Protein AF-A0A3B4AIU4-F1 (afdb_monomer)

Foldseek 3Di:
DCVVLVVLQVLLVVLFVVQKCVVVLLLCCLPPPLLVVLLQFPPPALEAEEEEECCPVVPSVVSNVVSNCVSVPNRHYHYDYHYQPDPVLVVVVVVLPQQHREYEYAAHLFQHPCSLVVVVSNVSSHDPRGKYKYQFFPLDPVVVCVVPVVPQDPVVGTDNDDVVNVVVSCVVVVFDKDKDWTFMAGDLVQLQDPPRPSNQSNVCNSRVHHSCVPPPDPVPGADHDDPVCVVVNCVVRVSRSRRTIMMMTHDDDPDD

Nearest PDB structures (foldseek):
  2aot-assembly2_B  TM=8.369E-01  e=1.665E-22  Homo sapiens
  1jqe-assembly1_A  TM=8.331E-01  e=3.300E-22  Homo sapiens
  3l8d-assembly1_A-2  TM=5.064E-01  e=2.865E-05  Bacillus thuringiensis str. Al Hakam
  3jy6-assembly2_C  TM=4.857E-01  e=2.368E-01  Levilactobacillus brevis ATCC 367
  2g4r-assembly1_C  TM=5.174E-01  e=4.145E-01  Mycobacterium tuberculosis

Organism: NCBI:txid409849

Sequence (256 aa):
KAYPFLFFYFTGLKLFLDSSTEHQSMRDFIHNALPDILASVGNGKSQLNVIRVGSGAGEIDLEMISQLCLKHLGVLVDNEVVEPNSEQFHNYTDKSQCVADFIHMVQVLYYVQNPGATISFFQSLFNKNRKLMILLAAFGWVNLGKTFRSQLCNTEISQCLTTADIKSLLDMRRVPYKSYELQSHMDITECFTEGDETGGLMLDFLTEVLDFSKTASPELLPPRPGPDKRKKMDEWMEIHIALKTLVVIRQICQSN

Mean predicted aligned error: 9.74 Å

Radius of gyration: 20.15 Å; Cα contacts (8 Å, |Δi|>4): 375; chains: 1; bounding box: 51×33×60 Å

InterPro domains:
  IPR029063 S-adenosyl-L-methionine-dependent methyltransferase superfamily [G3DSA:3.40.50.150] (8-222)
  IPR029063 S-adenosyl-L-methionine-dependent methyltransferase superfamily [SSF53335] (13-221)

Solvent-accessible surface area (backbone atoms only — not comparable to full-atom values): 14546 Å² total; per-residue (Å²): 132,62,64,66,58,54,55,49,49,55,52,21,52,49,52,50,57,76,39,29,35,57,66,57,37,48,49,53,41,46,72,74,52,41,48,71,65,47,59,58,44,46,74,94,50,69,59,40,34,33,39,34,33,40,56,83,92,34,66,70,58,52,54,50,49,49,41,44,47,69,66,39,72,93,40,45,76,48,76,46,82,42,52,88,92,42,78,63,55,62,56,51,71,72,44,82,74,68,64,39,29,35,36,40,34,47,73,36,58,44,69,44,97,49,48,72,59,50,54,51,52,64,56,67,38,46,64,89,51,25,40,42,37,36,40,42,67,33,83,55,55,69,69,54,50,71,77,42,43,90,80,45,65,54,78,90,70,44,55,95,67,43,66,65,56,53,48,51,54,30,58,78,68,69,51,54,67,49,77,44,76,37,72,27,46,54,70,58,71,48,50,45,42,89,87,35,67,67,16,41,44,44,47,15,50,78,40,71,32,84,61,32,85,78,69,54,58,82,88,76,48,67,53,53,91,49,94,91,32,50,68,58,34,45,63,60,64,64,54,59,46,37,34,43,28,37,41,38,36,44,65,72,76,81,76,130

Secondary structure (DSSP, 8-state):
--HHHHHHHHHHHHHHHHTBSHHHHHHHHHHHTHHHHHTTTTTT-SEEEEEEES-TT-HHHHHHHHHHHHHSTT-EEEEEEE-TTSTHHHHHHH-TT---SEEEEES-GGGSS-HHHHHHHHHHT--TT-EEEEE------TTHHHHSHHHH--TTT-----HHHHHHHHHHTT--EEEE-----B--GGGGSTT-HHHHHHHHHHHT-TTHHHHS-TTTSPPPS-TTTHHHHHHHHS-------EEEEEPP----

pLDDT: mean 74.43, std 15.39, range [34.59, 94.88]

Structure (mmCIF, N/CA/C/O backbone):
data_AF-A0A3B4AIU4-F1
#
_entry.id   AF-A0A3B4AIU4-F1
#
loop_
_atom_site.group_PDB
_atom_site.id
_atom_site.type_symbol
_atom_site.label_atom_id
_atom_site.label_alt_id
_atom_site.label_comp_id
_atom_site.label_asym_id
_atom_site.label_entity_id
_atom_site.label_seq_id
_atom_site.pdbx_PDB_ins_code
_atom_site.Cartn_x
_atom_site.Cartn_y
_atom_site.Cartn_z
_atom_site.occupancy
_atom_site.B_iso_or_equiv
_atom_site.auth_seq_id
_atom_site.auth_comp_id
_atom_site.auth_asym_id
_atom_site.auth_atom_id
_atom_site.pdbx_PDB_model_num
ATOM 1 N N . LYS A 1 1 ? -6.611 18.328 -23.399 1.00 41.31 1 LYS A N 1
ATOM 2 C CA . LYS A 1 1 ? -5.248 17.740 -23.465 1.00 41.31 1 LYS A CA 1
ATOM 3 C C . LYS A 1 1 ? -4.998 16.624 -22.431 1.00 41.31 1 LYS A C 1
ATOM 5 O O . LYS A 1 1 ? -3.966 15.991 -22.537 1.00 41.31 1 LYS A O 1
ATOM 10 N N . ALA A 1 2 ? -5.925 16.326 -21.503 1.00 48.19 2 ALA A N 1
ATOM 11 C CA . ALA A 1 2 ? -5.752 15.290 -20.467 1.00 48.19 2 ALA A CA 1
ATOM 12 C C . ALA A 1 2 ? -6.012 13.834 -20.926 1.00 48.19 2 ALA A C 1
ATOM 14 O O . ALA A 1 2 ? -5.513 12.899 -20.313 1.00 48.19 2 ALA A O 1
ATOM 15 N N . TYR A 1 3 ? -6.763 13.631 -22.014 1.00 44.25 3 TYR A N 1
ATOM 16 C CA . TYR A 1 3 ? -7.150 12.294 -22.492 1.00 44.25 3 TYR A CA 1
ATOM 17 C C . TYR A 1 3 ? -5.993 11.347 -22.874 1.00 44.25 3 TYR A C 1
ATOM 19 O O . TYR A 1 3 ? -6.075 10.183 -22.491 1.00 44.25 3 TYR A O 1
ATOM 27 N N . PRO A 1 4 ? -4.924 11.785 -23.576 1.00 57.88 4 PRO A N 1
ATOM 28 C CA . PRO A 1 4 ? -3.822 10.891 -23.939 1.00 57.88 4 PRO A CA 1
ATOM 29 C C . PRO A 1 4 ? -3.092 10.375 -22.700 1.00 57.88 4 PRO A C 1
ATOM 31 O O . PRO A 1 4 ? -2.792 9.193 -22.614 1.00 57.88 4 PRO A O 1
ATOM 34 N N . PHE A 1 5 ? -2.880 11.254 -21.717 1.00 57.53 5 PHE A N 1
ATOM 35 C CA . PHE A 1 5 ? -2.177 10.926 -20.483 1.00 57.53 5 PHE A CA 1
ATOM 36 C C . PHE A 1 5 ? -2.983 9.959 -19.608 1.00 57.53 5 PHE A C 1
ATOM 38 O O . PHE A 1 5 ? -2.435 8.997 -19.089 1.00 57.53 5 PHE A O 1
ATOM 45 N N . LEU A 1 6 ? -4.299 10.169 -19.491 1.00 64.06 6 LEU A N 1
ATOM 46 C CA . LEU A 1 6 ? -5.163 9.300 -18.691 1.00 64.06 6 LEU A CA 1
ATOM 47 C C . LEU A 1 6 ? -5.279 7.889 -19.294 1.00 64.06 6 LEU A C 1
ATOM 49 O O . LEU A 1 6 ? -5.205 6.899 -18.573 1.00 64.06 6 LEU A O 1
ATOM 53 N N . PHE A 1 7 ? -5.431 7.791 -20.619 1.00 66.25 7 PHE A N 1
ATOM 54 C CA . PHE A 1 7 ? -5.479 6.507 -21.328 1.00 66.25 7 PHE A CA 1
ATOM 55 C C . PHE A 1 7 ? -4.160 5.738 -21.199 1.00 66.25 7 PHE A C 1
ATOM 57 O O . PHE A 1 7 ? -4.150 4.546 -20.885 1.00 66.25 7 PHE A O 1
ATOM 64 N N . PHE A 1 8 ? -3.054 6.451 -21.408 1.00 69.75 8 PHE A N 1
ATOM 65 C CA . PHE A 1 8 ? -1.706 5.941 -21.234 1.00 69.75 8 PHE A CA 1
ATOM 66 C C . PHE A 1 8 ? -1.497 5.399 -19.810 1.00 69.75 8 PHE A C 1
ATOM 68 O O . PHE A 1 8 ? -1.103 4.249 -19.632 1.00 69.75 8 PHE A O 1
ATOM 75 N N . TYR A 1 9 ? -1.875 6.192 -18.806 1.00 69.44 9 TYR A N 1
ATOM 76 C CA . TYR A 1 9 ? -1.744 5.840 -17.401 1.00 69.44 9 TYR A CA 1
ATOM 77 C C . TYR A 1 9 ? -2.511 4.562 -17.040 1.00 69.44 9 TYR A C 1
ATOM 79 O O . TYR A 1 9 ? -1.947 3.662 -16.427 1.00 69.44 9 TYR A O 1
ATOM 87 N N . PHE A 1 10 ? -3.780 4.439 -17.447 1.00 74.75 10 PHE A N 1
ATOM 88 C CA . PHE A 1 10 ? -4.571 3.238 -17.154 1.00 74.75 10 PHE A CA 1
ATOM 89 C C . PHE A 1 10 ? -4.033 1.986 -17.850 1.00 74.75 10 PHE A C 1
ATOM 91 O O . PHE A 1 10 ? -4.071 0.901 -17.270 1.00 74.75 10 PHE A O 1
ATOM 98 N N . THR A 1 11 ? -3.523 2.130 -19.073 1.00 81.75 11 THR A N 1
ATOM 99 C CA . THR A 1 11 ? -2.926 1.013 -19.816 1.00 81.75 11 THR A CA 1
ATOM 100 C C . THR A 1 11 ? -1.627 0.560 -19.153 1.00 81.75 11 THR A C 1
ATOM 102 O O . THR A 1 11 ? -1.460 -0.630 -18.894 1.00 81.75 11 THR A O 1
ATOM 105 N N . GLY A 1 12 ? -0.753 1.508 -18.804 1.00 80.69 12 GLY A N 1
ATOM 106 C CA . GLY A 1 12 ? 0.484 1.246 -18.072 1.00 80.69 12 GLY A CA 1
ATOM 107 C C . GLY A 1 12 ? 0.236 0.634 -16.693 1.00 80.69 12 GLY A C 1
ATOM 108 O O . GLY A 1 12 ? 0.856 -0.366 -16.356 1.00 80.69 12 GLY A O 1
ATOM 109 N N . LEU A 1 13 ? -0.736 1.156 -15.935 1.00 80.12 13 LEU A N 1
ATOM 110 C CA . LEU A 1 13 ? -1.120 0.615 -14.630 1.00 80.12 13 LEU A CA 1
ATOM 111 C C . LEU A 1 13 ? -1.624 -0.826 -14.742 1.00 80.12 13 LEU A C 1
ATOM 113 O O . LEU A 1 13 ? -1.278 -1.664 -13.917 1.00 80.12 13 LEU A O 1
ATOM 117 N N . LYS A 1 14 ? -2.436 -1.129 -15.758 1.00 84.81 14 LYS A N 1
ATOM 118 C CA . LYS A 1 14 ? -2.914 -2.494 -15.976 1.00 84.81 14 LYS A CA 1
ATOM 119 C C . LYS A 1 14 ? -1.757 -3.443 -16.289 1.00 84.81 14 LYS A C 1
ATOM 121 O O . LYS A 1 14 ? -1.653 -4.481 -15.649 1.00 84.81 14 LYS A O 1
ATOM 126 N N . LEU A 1 15 ? -0.884 -3.070 -17.226 1.00 85.69 15 LEU A N 1
ATOM 127 C CA . LEU A 1 15 ? 0.306 -3.855 -17.561 1.00 85.69 15 LEU A CA 1
ATOM 128 C C . LEU A 1 15 ? 1.196 -4.064 -16.337 1.00 85.69 15 LEU A C 1
ATOM 130 O O . LEU A 1 15 ? 1.638 -5.175 -16.076 1.00 85.69 15 LEU A O 1
ATOM 134 N N . PHE A 1 16 ? 1.396 -3.016 -15.545 1.00 82.44 16 PHE A N 1
ATOM 135 C CA . PHE A 1 16 ? 2.127 -3.094 -14.294 1.00 82.44 16 PHE A CA 1
ATOM 136 C C . PHE A 1 16 ? 1.539 -4.143 -13.338 1.00 82.44 16 PHE A C 1
ATOM 138 O O . PHE A 1 16 ? 2.278 -4.952 -12.779 1.00 82.44 16 PHE A O 1
ATOM 145 N N . LEU A 1 17 ? 0.219 -4.151 -13.152 1.00 83.19 17 LEU A N 1
ATOM 146 C CA . LEU A 1 17 ? -0.451 -5.121 -12.287 1.00 83.19 17 LEU A CA 1
ATOM 147 C C . LEU A 1 17 ? -0.382 -6.548 -12.849 1.00 83.19 17 LEU A C 1
ATOM 149 O O . LEU A 1 17 ? -0.174 -7.480 -12.079 1.00 83.19 17 LEU A O 1
ATOM 153 N N . ASP A 1 18 ? -0.513 -6.713 -14.167 1.00 86.38 18 ASP A N 1
ATOM 154 C CA . ASP A 1 18 ? -0.459 -8.017 -14.842 1.00 86.38 18 ASP A CA 1
ATOM 155 C C . ASP A 1 18 ? 0.967 -8.611 -14.842 1.00 86.38 18 ASP A C 1
ATOM 157 O O . ASP A 1 18 ? 1.135 -9.829 -14.766 1.00 86.38 18 ASP A O 1
ATOM 161 N N . SER A 1 19 ? 1.994 -7.757 -14.884 1.00 83.56 19 SER A N 1
ATOM 162 C CA . SER A 1 19 ? 3.412 -8.142 -14.921 1.00 83.56 19 SER A CA 1
ATOM 163 C C . SER A 1 19 ? 4.106 -8.080 -13.558 1.00 83.56 19 SER A C 1
ATOM 165 O O . SER A 1 19 ? 5.322 -8.263 -13.489 1.00 83.56 19 SER A O 1
ATOM 167 N N . SER A 1 20 ? 3.388 -7.813 -12.462 1.00 82.69 20 SER A N 1
ATOM 168 C CA . SER A 1 20 ? 3.984 -7.719 -11.125 1.00 82.69 20 SER A CA 1
ATOM 169 C C . SER A 1 20 ? 3.290 -8.581 -10.082 1.00 82.69 20 SER A C 1
ATOM 171 O O . SER A 1 20 ? 2.134 -8.978 -10.196 1.00 82.69 20 SER A O 1
ATOM 173 N N . THR A 1 21 ? 4.008 -8.841 -8.994 1.00 85.06 21 THR A N 1
ATOM 174 C CA . THR A 1 21 ? 3.455 -9.479 -7.802 1.00 85.06 21 THR A CA 1
ATOM 175 C C . THR A 1 21 ? 2.874 -8.452 -6.824 1.00 85.06 21 THR A C 1
ATOM 177 O O . THR A 1 21 ? 2.681 -8.797 -5.667 1.00 85.06 21 THR A O 1
ATOM 180 N N . GLU A 1 22 ? 2.585 -7.205 -7.240 1.00 83.19 22 GLU A N 1
ATOM 181 C CA . GLU A 1 22 ? 2.093 -6.123 -6.360 1.00 83.19 22 GLU A CA 1
ATOM 182 C C . GLU A 1 22 ? 0.898 -6.570 -5.525 1.00 83.19 22 GLU A C 1
ATOM 184 O O . GLU A 1 22 ? 0.968 -6.611 -4.293 1.00 83.19 22 GLU A O 1
ATOM 189 N N . HIS A 1 23 ? -0.194 -6.939 -6.199 1.00 87.06 23 HIS A N 1
ATOM 190 C CA . HIS A 1 23 ? -1.395 -7.382 -5.511 1.00 87.06 23 HIS A CA 1
ATOM 191 C C . HIS A 1 23 ? -1.099 -8.644 -4.701 1.00 87.06 23 HIS A C 1
ATOM 193 O O . HIS A 1 23 ? -1.514 -8.710 -3.554 1.00 87.06 23 HIS A O 1
ATOM 199 N N . GLN A 1 24 ? -0.318 -9.599 -5.218 1.00 89.25 24 GLN A N 1
ATOM 200 C CA . GLN A 1 24 ? 0.042 -10.806 -4.463 1.00 89.25 24 GLN A CA 1
ATOM 201 C C . GLN A 1 24 ? 0.736 -10.474 -3.131 1.00 89.25 24 GLN A C 1
ATOM 203 O O . GLN A 1 24 ? 0.309 -10.961 -2.088 1.00 89.25 24 GLN A O 1
ATOM 208 N N . SER A 1 25 ? 1.732 -9.589 -3.134 1.00 86.56 25 SER A N 1
ATOM 209 C CA . SER A 1 25 ? 2.443 -9.161 -1.926 1.00 86.56 25 SER A CA 1
ATOM 210 C C . SER A 1 25 ? 1.522 -8.435 -0.939 1.00 86.56 25 SER A C 1
ATOM 212 O O . SER A 1 25 ? 1.648 -8.612 0.277 1.00 86.56 25 SER A O 1
ATOM 214 N N . MET A 1 26 ? 0.569 -7.636 -1.435 1.00 88.00 26 MET A N 1
ATOM 215 C CA . MET A 1 26 ? -0.468 -7.025 -0.595 1.00 88.00 26 MET A CA 1
ATOM 216 C C . MET A 1 26 ? -1.390 -8.076 0.024 1.00 88.00 26 MET A C 1
ATOM 218 O O . MET A 1 26 ? -1.640 -8.019 1.227 1.00 88.00 26 MET A O 1
ATOM 222 N N . ARG A 1 27 ? -1.862 -9.050 -0.765 1.00 91.25 27 ARG A N 1
ATOM 223 C CA . ARG A 1 27 ? -2.706 -10.156 -0.288 1.00 91.25 27 ARG A CA 1
ATOM 224 C C . ARG A 1 27 ? -1.988 -10.964 0.784 1.00 91.25 27 ARG A C 1
ATOM 226 O O . ARG A 1 27 ? -2.547 -11.206 1.850 1.00 91.25 27 ARG A O 1
ATOM 233 N N . ASP A 1 28 ? -0.720 -11.297 0.564 1.00 91.56 28 ASP A N 1
ATOM 234 C CA . ASP A 1 28 ? 0.094 -12.018 1.542 1.00 91.56 28 ASP A CA 1
ATOM 235 C C . ASP A 1 28 ? 0.183 -11.250 2.864 1.00 91.56 28 ASP A C 1
ATOM 237 O O . ASP A 1 28 ? 0.035 -11.832 3.940 1.00 91.56 28 ASP A O 1
ATOM 241 N N . PHE A 1 29 ? 0.354 -9.928 2.815 1.00 90.12 29 PHE A N 1
ATOM 242 C CA . PHE A 1 29 ? 0.306 -9.104 4.018 1.00 90.12 29 PHE A CA 1
ATOM 243 C C . PHE A 1 29 ? -1.074 -9.124 4.692 1.00 90.12 29 PHE A C 1
ATOM 245 O O . PHE A 1 29 ? -1.173 -9.283 5.915 1.00 90.12 29 PHE A O 1
ATOM 252 N N . ILE A 1 30 ? -2.133 -8.957 3.899 1.00 92.19 30 ILE A N 1
ATOM 253 C CA . ILE A 1 30 ? -3.526 -8.919 4.353 1.00 92.19 30 ILE A CA 1
ATOM 254 C C . ILE A 1 30 ? -3.907 -10.225 5.047 1.00 92.19 30 ILE A C 1
ATOM 256 O O . ILE A 1 30 ? -4.568 -10.198 6.081 1.00 92.19 30 ILE A O 1
ATOM 260 N N . HIS A 1 31 ? -3.453 -11.365 4.542 1.00 93.94 31 HIS A N 1
ATOM 261 C CA . HIS A 1 31 ? -3.783 -12.662 5.119 1.00 93.94 31 HIS A CA 1
ATOM 262 C C . HIS A 1 31 ? -2.895 -13.051 6.305 1.00 93.94 31 HIS A C 1
ATOM 264 O O . HIS A 1 31 ? -3.380 -13.718 7.218 1.00 93.94 31 HIS A O 1
ATOM 270 N N . ASN A 1 32 ? -1.629 -12.621 6.336 1.00 91.50 32 ASN A N 1
ATOM 271 C CA . ASN A 1 32 ? -0.669 -13.119 7.329 1.00 91.50 32 ASN A CA 1
ATOM 272 C C . ASN A 1 32 ? -0.372 -12.150 8.483 1.00 91.50 32 ASN A C 1
ATOM 274 O O . ASN A 1 32 ? -0.051 -12.602 9.578 1.00 91.50 32 ASN A O 1
ATOM 278 N N . ALA A 1 33 ? -0.452 -10.832 8.271 1.00 90.12 33 ALA A N 1
ATOM 279 C CA . ALA A 1 33 ? -0.010 -9.837 9.259 1.00 90.12 33 ALA A CA 1
ATOM 280 C C . ALA A 1 33 ? -1.089 -8.809 9.625 1.00 90.12 33 ALA A C 1
ATOM 282 O O . ALA A 1 33 ? -1.190 -8.395 10.785 1.00 90.12 33 ALA A O 1
ATOM 283 N N . LEU A 1 34 ? -1.927 -8.407 8.665 1.00 90.81 34 LEU A N 1
ATOM 284 C CA . LEU A 1 34 ? -3.052 -7.511 8.928 1.00 90.81 34 LEU A CA 1
ATOM 285 C C . LEU A 1 34 ? -4.022 -8.025 10.010 1.00 90.81 34 LEU A C 1
ATOM 287 O O . LEU A 1 34 ? -4.456 -7.200 10.817 1.00 90.81 34 LEU A O 1
ATOM 291 N N . PRO A 1 35 ? -4.347 -9.328 10.129 1.00 92.44 35 PRO A N 1
ATOM 292 C CA . PRO A 1 35 ? -5.361 -9.768 11.084 1.00 92.44 35 PRO A CA 1
ATOM 293 C C . PRO A 1 35 ? -4.977 -9.466 12.545 1.00 92.44 35 PRO A C 1
ATOM 295 O O . PRO A 1 35 ? -5.845 -9.136 13.354 1.00 92.44 35 PRO A O 1
ATOM 298 N N . ASP A 1 36 ? -3.685 -9.490 12.880 1.00 89.81 36 ASP A N 1
ATOM 299 C CA . ASP A 1 36 ? -3.182 -9.121 14.212 1.00 89.81 36 ASP A CA 1
ATOM 300 C C . ASP A 1 36 ? -3.265 -7.612 14.466 1.00 89.81 36 ASP A C 1
ATOM 302 O O . ASP A 1 36 ? -3.506 -7.147 15.584 1.00 89.81 36 ASP A O 1
ATOM 306 N N . ILE A 1 37 ? -3.103 -6.813 13.412 1.00 88.19 37 ILE A N 1
ATOM 307 C CA . ILE A 1 37 ? -3.289 -5.366 13.475 1.00 88.19 37 ILE A CA 1
ATOM 308 C C . ILE A 1 37 ? -4.768 -5.047 13.693 1.00 88.19 37 ILE A C 1
ATOM 310 O O . ILE A 1 37 ? -5.081 -4.184 14.517 1.00 88.19 37 ILE A O 1
ATOM 314 N N . LEU A 1 38 ? -5.668 -5.741 13.001 1.00 89.75 38 LEU A N 1
ATOM 315 C CA . LEU A 1 38 ? -7.108 -5.511 13.086 1.00 89.75 38 LEU A CA 1
ATOM 316 C C . LEU A 1 38 ? -7.723 -6.012 14.394 1.00 89.75 38 LEU A C 1
ATOM 318 O O . LEU A 1 38 ? -8.725 -5.453 14.833 1.00 89.75 38 LEU A O 1
ATOM 322 N N . ALA A 1 39 ? -7.106 -6.987 15.067 1.00 89.00 39 ALA A N 1
ATOM 323 C CA . ALA A 1 39 ? -7.615 -7.550 16.320 1.00 89.00 39 ALA A CA 1
ATOM 324 C C . ALA A 1 39 ? -7.865 -6.498 17.419 1.00 89.00 39 ALA A C 1
ATOM 326 O O . ALA A 1 39 ? -8.759 -6.660 18.242 1.00 89.00 39 ALA A O 1
ATOM 327 N N . SER A 1 40 ? -7.098 -5.401 17.436 1.00 85.62 40 SER A N 1
ATOM 328 C CA . SER A 1 40 ? -7.262 -4.339 18.437 1.00 85.62 40 SER A CA 1
ATOM 329 C C . SER A 1 40 ? -8.155 -3.176 17.982 1.00 85.62 40 SER A C 1
ATOM 331 O O . SER A 1 40 ? -8.252 -2.183 18.706 1.00 85.62 40 SER A O 1
ATOM 333 N N . VAL A 1 41 ? -8.712 -3.224 16.769 1.00 87.25 41 VAL A N 1
ATOM 334 C CA . VAL A 1 41 ? -9.568 -2.162 16.218 1.00 87.25 41 VAL A CA 1
ATOM 335 C C . VAL A 1 41 ? -10.945 -2.235 16.869 1.00 87.25 41 VAL A C 1
ATOM 337 O O . VAL A 1 41 ? -11.516 -3.310 16.976 1.00 87.25 41 VAL A O 1
ATOM 340 N N . GLY A 1 42 ? -11.471 -1.093 17.321 1.00 78.94 42 GLY A N 1
ATOM 341 C CA . GLY A 1 42 ? -12.864 -0.981 17.774 1.00 78.94 42 GLY A CA 1
ATOM 342 C C . GLY A 1 42 ? -13.264 -1.898 18.937 1.00 78.94 42 GLY A C 1
ATOM 343 O O . GLY A 1 42 ? -14.432 -2.248 19.060 1.00 78.94 42 GLY A O 1
ATOM 344 N N . ASN A 1 43 ? -12.305 -2.269 19.792 1.00 77.50 43 ASN A N 1
ATOM 345 C CA . ASN A 1 43 ? -12.491 -3.196 20.910 1.00 77.50 43 ASN A CA 1
ATOM 346 C C . ASN A 1 43 ? -13.782 -2.918 21.714 1.00 77.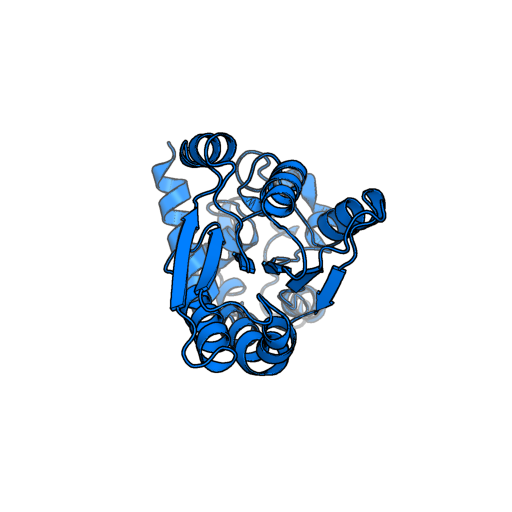50 43 ASN A C 1
ATOM 348 O O . ASN A 1 43 ? -13.930 -1.838 22.292 1.00 77.50 43 ASN A O 1
ATOM 352 N N . GLY A 1 44 ? -14.692 -3.898 21.751 1.00 76.69 44 GLY A N 1
ATOM 353 C CA . GLY A 1 44 ? -15.966 -3.832 22.478 1.00 76.69 44 GLY A CA 1
ATOM 354 C C . GLY A 1 44 ? -17.115 -3.106 21.763 1.00 76.69 44 GLY A C 1
ATOM 355 O O . GLY A 1 44 ? -18.155 -2.890 22.382 1.00 76.69 44 GLY A O 1
ATOM 356 N N . LYS A 1 45 ? -16.959 -2.714 20.492 1.00 85.31 45 LYS A N 1
ATOM 357 C CA . LYS A 1 45 ? -18.026 -2.071 19.712 1.00 85.31 45 LYS A CA 1
ATOM 358 C C . LYS A 1 45 ? -18.916 -3.083 18.989 1.00 85.31 45 LYS A C 1
ATOM 360 O O . LYS A 1 45 ? -18.437 -4.087 18.479 1.00 85.31 45 LYS A O 1
ATOM 365 N N . SER A 1 46 ? -20.206 -2.761 18.887 1.00 87.62 46 SER A N 1
ATOM 366 C CA . SER A 1 46 ? -21.190 -3.481 18.062 1.00 87.62 46 SER A CA 1
ATOM 367 C C . SER A 1 46 ? -21.208 -3.031 16.595 1.00 87.62 46 SER A C 1
ATOM 369 O O . SER A 1 46 ? -21.797 -3.709 15.754 1.00 87.62 46 SER A O 1
ATOM 371 N N . GLN A 1 47 ? -20.546 -1.911 16.286 1.00 90.12 47 GLN A N 1
ATOM 372 C CA . GLN A 1 47 ? -20.387 -1.376 14.937 1.00 90.12 47 GLN A CA 1
ATOM 373 C C . GLN A 1 47 ? -18.986 -0.776 14.751 1.00 90.12 47 GLN A C 1
ATOM 375 O O . GLN A 1 47 ? -18.471 -0.098 15.645 1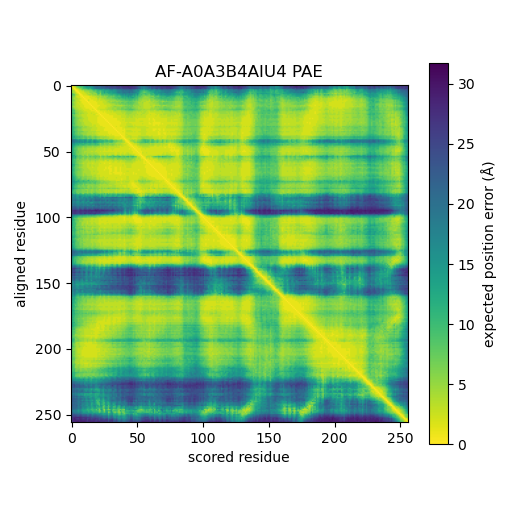.00 90.12 47 GLN A O 1
ATOM 380 N N . LEU A 1 48 ? -18.393 -1.012 13.581 1.00 90.38 48 LEU A N 1
ATOM 381 C CA . LEU A 1 48 ? -17.134 -0.438 13.119 1.00 90.38 48 LEU A CA 1
ATOM 382 C C . LEU A 1 48 ? -17.385 0.422 11.888 1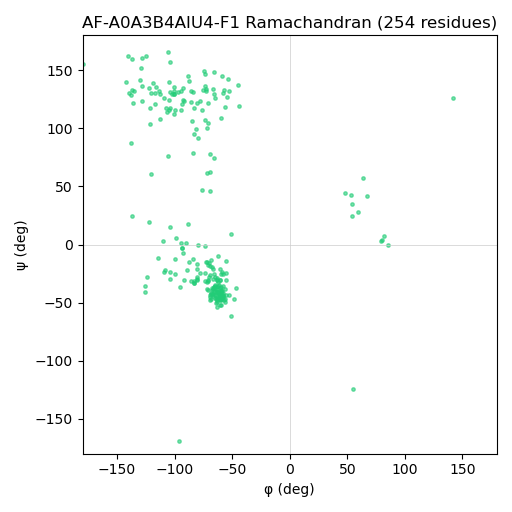.00 90.38 48 LEU A C 1
ATOM 384 O O . LEU A 1 48 ? -18.071 -0.006 10.965 1.00 90.38 48 LEU A O 1
ATOM 388 N N . ASN A 1 49 ? -16.768 1.598 11.862 1.00 89.62 49 ASN A N 1
ATOM 389 C CA . ASN A 1 49 ? -16.797 2.481 10.700 1.00 89.62 49 ASN A CA 1
ATOM 390 C C . ASN A 1 49 ? -15.449 2.416 9.973 1.00 89.62 49 ASN A C 1
ATOM 392 O O . ASN A 1 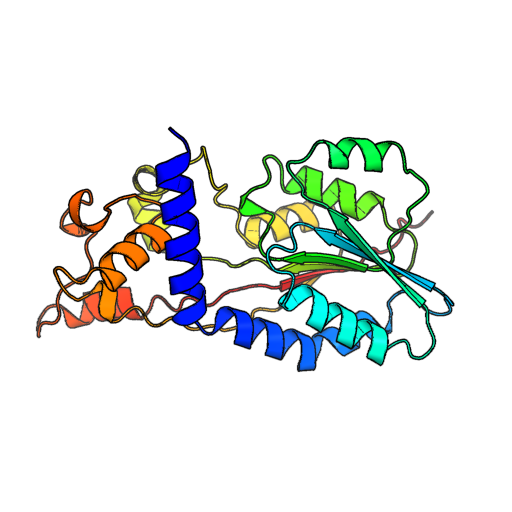49 ? -14.407 2.665 10.585 1.00 89.62 49 ASN A O 1
ATOM 396 N N . VAL A 1 50 ? -15.454 2.103 8.683 1.00 91.12 50 VAL A N 1
ATOM 397 C CA . VAL A 1 50 ? -14.253 2.008 7.846 1.00 91.12 50 VAL A CA 1
ATOM 398 C C . VAL A 1 50 ? -14.262 3.127 6.814 1.00 91.12 50 VAL A C 1
ATOM 400 O O . VAL A 1 50 ? -15.242 3.289 6.095 1.00 91.12 50 VAL A O 1
ATOM 403 N N . ILE A 1 51 ? -13.168 3.880 6.703 1.00 89.69 51 ILE A N 1
ATOM 404 C CA . ILE A 1 51 ? -12.988 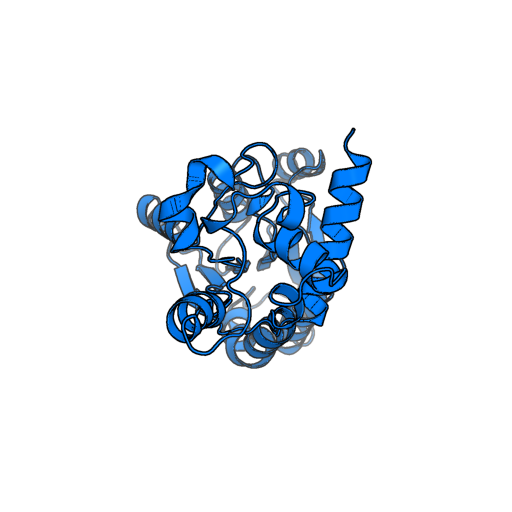4.836 5.603 1.00 89.69 51 ILE A CA 1
ATOM 405 C C . ILE A 1 51 ? -11.918 4.312 4.657 1.00 89.69 51 ILE A C 1
ATOM 407 O O . ILE A 1 51 ? -10.787 4.032 5.060 1.00 89.69 51 ILE A O 1
ATOM 411 N N . ARG A 1 52 ? -12.283 4.223 3.384 1.00 90.81 52 ARG A N 1
ATOM 412 C CA . ARG A 1 52 ? -11.406 3.802 2.301 1.00 90.81 52 ARG A CA 1
ATOM 413 C C . ARG A 1 52 ? -11.053 5.014 1.462 1.00 90.81 52 ARG A C 1
ATOM 415 O O . ARG A 1 52 ? -11.946 5.649 0.906 1.00 90.81 52 ARG A O 1
ATOM 422 N N . VAL A 1 53 ? -9.776 5.365 1.404 1.00 88.06 53 VAL A N 1
ATOM 423 C CA . VAL A 1 53 ? -9.329 6.558 0.682 1.00 88.06 53 VAL A CA 1
ATOM 424 C C . VAL A 1 53 ? -8.677 6.134 -0.627 1.00 88.06 53 VAL A C 1
ATOM 426 O O . VAL A 1 53 ? -7.639 5.474 -0.592 1.00 88.06 53 VAL A O 1
ATOM 429 N N . GLY A 1 54 ? -9.279 6.522 -1.754 1.00 82.56 54 GLY A N 1
ATOM 430 C CA . GLY A 1 54 ? -8.815 6.162 -3.098 1.00 82.56 54 GLY A CA 1
ATOM 431 C C . GLY A 1 54 ? -8.855 4.663 -3.387 1.00 82.56 54 GLY A C 1
ATOM 432 O O . GLY A 1 54 ? -7.828 4.078 -3.710 1.00 82.56 54 GLY A O 1
ATOM 433 N N . SER A 1 55 ? -10.023 4.026 -3.264 1.00 81.50 55 SER A N 1
ATOM 434 C CA . SER A 1 55 ? -10.158 2.564 -3.430 1.00 81.50 55 SER A CA 1
ATOM 435 C C . SER A 1 55 ? -9.921 2.057 -4.858 1.00 81.50 55 SER A C 1
ATOM 437 O O . SER A 1 55 ? -9.707 0.861 -5.063 1.00 81.50 55 SER A O 1
ATOM 439 N N . GLY A 1 56 ? -10.009 2.919 -5.876 1.00 81.69 56 GLY A N 1
ATOM 440 C CA . GLY A 1 56 ? -9.950 2.476 -7.271 1.00 81.69 56 GLY A CA 1
ATOM 441 C C . GLY A 1 56 ? -11.009 1.403 -7.568 1.00 81.69 56 GLY A C 1
ATOM 442 O O . GLY A 1 56 ? -12.195 1.611 -7.319 1.0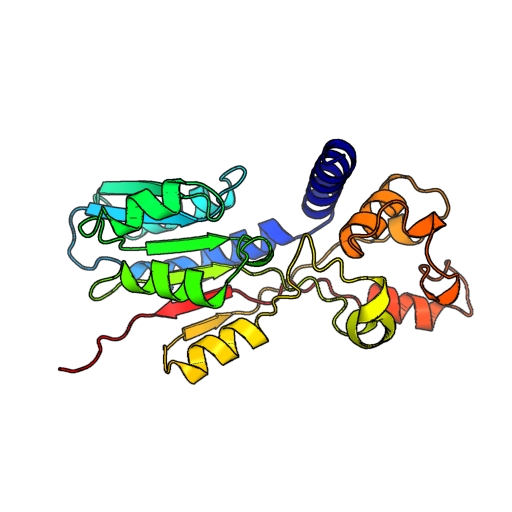0 81.69 56 GLY A O 1
ATOM 443 N N . ALA A 1 57 ? -10.584 0.240 -8.078 1.00 82.38 57 ALA A N 1
ATOM 444 C CA . ALA A 1 57 ? -11.471 -0.900 -8.351 1.00 82.38 57 ALA A CA 1
ATOM 445 C C . ALA A 1 57 ? -11.982 -1.619 -7.082 1.00 82.38 57 ALA A C 1
ATOM 447 O O . ALA A 1 57 ? -12.937 -2.390 -7.157 1.00 82.38 57 ALA A O 1
ATOM 448 N N . GLY A 1 58 ? -11.373 -1.374 -5.917 1.00 85.00 58 GLY A N 1
ATOM 449 C CA . GLY A 1 58 ? -11.850 -1.879 -4.630 1.00 85.00 58 GLY A CA 1
ATOM 450 C C . GLY A 1 58 ? -11.395 -3.289 -4.240 1.00 85.00 58 GLY A C 1
ATOM 451 O O . GLY A 1 58 ? -11.783 -3.759 -3.174 1.00 85.00 58 GLY A O 1
ATOM 452 N N . GLU A 1 59 ? -10.604 -3.988 -5.060 1.00 89.19 59 GLU A N 1
ATOM 453 C CA . GLU A 1 59 ? -10.228 -5.393 -4.808 1.00 89.19 59 GLU A CA 1
ATOM 454 C C . GLU A 1 59 ? -9.487 -5.574 -3.477 1.00 89.19 59 GLU A C 1
ATOM 456 O O . GLU A 1 59 ? -9.898 -6.362 -2.625 1.00 89.19 59 GLU A O 1
ATOM 461 N N . ILE A 1 60 ? -8.430 -4.786 -3.267 1.00 89.56 60 ILE A N 1
ATOM 462 C CA . ILE A 1 60 ? -7.617 -4.827 -2.047 1.00 89.56 60 ILE A CA 1
ATOM 463 C C . ILE A 1 60 ? -8.438 -4.377 -0.831 1.00 89.56 60 ILE A C 1
ATOM 465 O O . ILE A 1 60 ? -8.319 -4.948 0.254 1.00 89.56 60 ILE A O 1
ATOM 469 N N . ASP A 1 61 ? -9.328 -3.396 -1.004 1.00 91.00 61 ASP A N 1
ATOM 470 C CA . ASP A 1 61 ? -10.233 -2.941 0.052 1.00 91.00 61 ASP A CA 1
ATOM 471 C C . ASP A 1 61 ? -11.148 -4.051 0.562 1.00 91.00 61 ASP A C 1
ATOM 473 O O . ASP A 1 61 ? -11.325 -4.198 1.774 1.00 91.00 61 ASP A O 1
ATOM 477 N N . LEU A 1 62 ? -11.732 -4.828 -0.354 1.00 91.31 62 LEU A N 1
ATOM 478 C CA . LEU A 1 62 ? -12.634 -5.923 -0.011 1.00 91.31 62 LEU A CA 1
ATOM 479 C C . LEU A 1 62 ? -11.913 -7.012 0.782 1.00 91.31 62 LEU A C 1
ATOM 481 O O . LEU A 1 62 ? -12.473 -7.531 1.749 1.00 91.31 62 LEU A O 1
ATOM 485 N N . GLU A 1 63 ? -10.663 -7.319 0.441 1.00 94.19 63 GLU A N 1
ATOM 486 C CA . GLU A 1 63 ? -9.872 -8.287 1.199 1.00 94.19 63 GLU A CA 1
ATOM 487 C C . GLU A 1 63 ? -9.542 -7.791 2.612 1.00 94.19 63 GLU A C 1
ATOM 489 O O . GLU A 1 63 ? -9.697 -8.537 3.584 1.00 94.19 63 GLU A O 1
ATOM 494 N N . MET A 1 64 ? -9.175 -6.514 2.762 1.00 92.69 64 MET A N 1
ATOM 495 C CA . MET A 1 64 ? -8.943 -5.910 4.080 1.00 92.69 64 MET A CA 1
ATOM 496 C C . MET A 1 64 ? -10.215 -5.891 4.936 1.00 92.69 64 MET A C 1
ATOM 498 O O . MET A 1 64 ? -10.170 -6.248 6.116 1.00 92.69 64 MET A O 1
ATOM 502 N N . ILE A 1 65 ? -11.357 -5.518 4.347 1.00 93.19 65 ILE A N 1
ATOM 503 C CA . ILE A 1 65 ? -12.660 -5.543 5.026 1.00 93.19 65 ILE A CA 1
ATOM 504 C C . ILE A 1 65 ? -13.028 -6.976 5.412 1.00 93.19 65 ILE A C 1
ATOM 506 O O . ILE A 1 65 ? -13.482 -7.200 6.532 1.00 93.19 65 ILE A O 1
ATOM 510 N N . SER A 1 66 ? -12.780 -7.960 4.545 1.00 93.88 66 SER A N 1
ATOM 511 C CA . SER A 1 66 ? -13.015 -9.370 4.863 1.00 93.88 66 SER A CA 1
ATOM 512 C C . SER A 1 66 ? -12.221 -9.800 6.098 1.00 93.88 66 SER A C 1
ATOM 514 O O . SER A 1 66 ? -12.782 -10.415 7.004 1.00 93.88 66 SER A O 1
ATOM 516 N N . GLN A 1 67 ? -10.940 -9.428 6.201 1.00 94.88 67 GLN A N 1
ATOM 517 C CA . GLN A 1 67 ? -10.138 -9.717 7.398 1.00 94.88 67 GLN A CA 1
ATOM 518 C C . GLN A 1 67 ? -10.658 -8.995 8.648 1.00 94.88 67 GLN A C 1
ATOM 520 O O . GLN A 1 67 ? -10.635 -9.571 9.739 1.00 94.88 67 GLN A O 1
ATOM 525 N N . LEU A 1 68 ? -11.174 -7.769 8.507 1.00 92.62 68 LEU A N 1
ATOM 526 C CA . LEU A 1 68 ? -11.808 -7.045 9.610 1.00 92.62 68 LEU A CA 1
ATOM 527 C C . LEU A 1 68 ? -13.068 -7.773 10.096 1.00 92.62 68 LEU A C 1
ATOM 529 O O . LEU A 1 68 ? -13.186 -8.047 11.288 1.00 92.62 68 LEU A O 1
ATOM 533 N N . CYS A 1 69 ? -13.966 -8.145 9.183 1.00 92.31 69 CYS A N 1
ATOM 534 C CA . CYS A 1 69 ? -15.187 -8.888 9.496 1.00 92.31 69 CYS A CA 1
ATOM 535 C C . CYS A 1 69 ? -14.882 -10.244 10.151 1.00 92.31 69 CYS A C 1
ATOM 537 O O . CYS A 1 69 ? -15.539 -10.624 11.117 1.00 92.31 69 CYS A O 1
ATOM 539 N N . LEU A 1 70 ? -13.856 -10.958 9.671 1.00 93.19 70 LEU A N 1
ATOM 540 C CA . LEU A 1 70 ? -13.423 -12.232 10.254 1.00 93.19 70 LEU A CA 1
ATOM 541 C C . LEU A 1 70 ? -12.880 -12.074 11.678 1.00 93.19 70 LEU A C 1
ATOM 543 O O . LEU A 1 70 ? -13.079 -12.958 12.510 1.00 93.19 70 LEU A O 1
ATOM 547 N N . LYS A 1 71 ? -12.195 -10.963 11.980 1.00 92.19 71 LYS A N 1
ATOM 548 C CA . LYS A 1 71 ? -11.690 -10.686 13.334 1.00 92.19 71 LYS A CA 1
ATOM 549 C C . LYS A 1 71 ? -12.760 -10.179 14.293 1.00 92.19 71 LYS A C 1
ATOM 551 O O . LYS A 1 71 ? -12.619 -10.393 15.495 1.00 92.19 71 LYS A O 1
ATOM 556 N N . HIS A 1 72 ? -13.823 -9.572 13.776 1.00 91.31 72 HIS A N 1
ATOM 557 C CA . HIS A 1 72 ? -14.909 -8.973 14.553 1.00 91.31 72 HIS A CA 1
ATOM 558 C C . HIS A 1 72 ? -16.254 -9.623 14.201 1.00 91.31 72 HIS A C 1
ATOM 560 O O . HIS A 1 72 ? -17.174 -8.973 13.708 1.00 91.31 72 HIS A O 1
ATOM 566 N N . LEU A 1 73 ? -16.365 -10.935 14.437 1.00 89.12 73 LEU A N 1
ATOM 567 C CA . LEU A 1 73 ? -17.571 -11.704 14.113 1.00 89.12 73 LEU A CA 1
ATOM 568 C C . LEU A 1 73 ? -18.812 -11.143 14.824 1.00 89.12 73 LEU A C 1
ATOM 570 O O . LEU A 1 73 ? -18.814 -10.945 16.037 1.00 89.12 73 LEU A O 1
ATOM 574 N N . GLY A 1 74 ? -19.886 -10.930 14.059 1.00 87.31 74 GLY A N 1
ATOM 575 C CA . GLY A 1 74 ? -21.155 -10.397 14.567 1.00 87.31 74 GLY A CA 1
ATOM 576 C C . GLY A 1 74 ? -21.179 -8.878 14.772 1.00 87.31 74 GLY A C 1
ATOM 577 O O . GLY A 1 74 ? -22.189 -8.352 15.234 1.00 87.31 74 GLY A O 1
ATOM 578 N N . VAL A 1 75 ? -20.102 -8.172 14.420 1.00 91.62 75 VAL A N 1
ATOM 579 C CA . VAL A 1 75 ? -20.022 -6.709 14.462 1.00 91.62 75 VAL A CA 1
ATOM 580 C C . VAL A 1 75 ? -20.415 -6.138 13.101 1.00 91.62 75 VAL A C 1
ATOM 582 O O . VAL A 1 75 ? -19.973 -6.627 12.061 1.00 91.62 75 VAL A O 1
ATOM 585 N N . LEU A 1 76 ? -21.252 -5.099 13.090 1.00 90.50 76 LEU A N 1
ATOM 586 C CA . LEU A 1 76 ? -21.635 -4.418 11.852 1.00 90.50 76 LEU A CA 1
ATOM 587 C C . LEU A 1 76 ? -20.460 -3.589 11.329 1.00 90.50 76 LEU A C 1
ATOM 589 O O . LEU A 1 76 ? -19.867 -2.827 12.086 1.00 90.50 76 LEU A O 1
ATOM 593 N N . VAL A 1 77 ? -20.139 -3.704 10.042 1.00 90.94 77 VAL A N 1
ATOM 594 C CA . VAL A 1 77 ? -19.087 -2.904 9.403 1.00 90.94 77 VAL A CA 1
ATOM 595 C C . VAL A 1 77 ? -19.730 -1.957 8.400 1.00 90.94 77 VAL A C 1
ATOM 597 O O . VAL A 1 77 ? -20.192 -2.385 7.344 1.00 90.94 77 VAL A O 1
ATOM 600 N N . ASP A 1 78 ? -19.754 -0.673 8.742 1.00 89.81 78 ASP A N 1
ATOM 601 C CA . ASP A 1 78 ? -20.091 0.394 7.805 1.00 89.81 78 ASP A CA 1
ATOM 602 C C . ASP A 1 78 ? -18.821 0.839 7.081 1.00 89.81 78 ASP A C 1
ATOM 604 O O . ASP A 1 78 ? -17.742 0.885 7.680 1.00 89.81 78 ASP A O 1
ATOM 608 N N . ASN A 1 79 ? -18.919 1.127 5.787 1.00 88.44 79 ASN A N 1
ATOM 609 C CA . ASN A 1 79 ? -17.762 1.513 4.992 1.00 88.44 79 ASN A CA 1
ATOM 610 C C . ASN A 1 79 ? -18.093 2.647 4.022 1.00 88.44 79 ASN A C 1
ATOM 612 O O . ASN A 1 79 ? -19.042 2.565 3.247 1.00 88.44 79 ASN A O 1
ATOM 616 N N . GLU A 1 80 ? -17.256 3.680 4.032 1.00 88.12 80 GLU A N 1
ATOM 617 C CA . GLU A 1 80 ? -17.380 4.852 3.167 1.00 88.12 80 GLU A CA 1
ATOM 618 C C . GLU A 1 80 ? -16.136 4.951 2.277 1.00 88.12 80 GLU A C 1
ATOM 620 O O . GLU A 1 80 ? -15.015 4.688 2.725 1.00 88.12 80 GLU A O 1
ATOM 625 N N . VAL A 1 81 ? -16.336 5.286 1.002 1.00 86.12 81 VAL A N 1
ATOM 626 C CA . VAL A 1 81 ? -15.248 5.548 0.048 1.00 86.12 81 VAL A CA 1
ATOM 627 C C . VAL A 1 81 ? -15.088 7.050 -0.091 1.00 86.12 81 VAL A C 1
ATOM 629 O O . VAL A 1 81 ? -16.074 7.760 -0.282 1.00 86.12 81 VAL A O 1
ATOM 632 N N . VAL A 1 82 ? -13.847 7.517 -0.006 1.00 84.25 82 VAL A N 1
ATOM 633 C CA . VAL A 1 82 ? -13.491 8.932 -0.092 1.00 84.25 82 VAL A CA 1
ATOM 634 C C . VAL A 1 82 ? -12.411 9.117 -1.131 1.00 84.25 82 VAL A C 1
ATOM 636 O O . VAL A 1 82 ? -11.320 8.560 -1.020 1.00 84.25 82 VAL A O 1
ATOM 639 N N . GLU A 1 83 ? -12.689 9.966 -2.110 1.00 80.81 83 GLU A N 1
ATOM 640 C CA . GLU A 1 83 ? -11.692 10.344 -3.102 1.00 80.81 83 GLU A CA 1
ATOM 641 C C . GLU A 1 83 ? -10.981 11.633 -2.669 1.00 80.81 83 GLU A C 1
ATOM 643 O O . GLU A 1 83 ? -11.643 12.665 -2.496 1.00 80.81 83 GLU A O 1
ATOM 648 N N . PRO A 1 84 ? -9.645 11.622 -2.489 1.00 67.31 84 PRO A N 1
ATOM 649 C CA . PRO A 1 84 ? -8.944 12.720 -1.827 1.00 67.31 84 PRO A CA 1
ATOM 650 C C . PRO A 1 84 ? -8.869 14.025 -2.623 1.00 67.31 84 PRO A C 1
ATOM 652 O O . PRO A 1 84 ? -8.611 15.072 -2.041 1.00 67.31 84 PRO A O 1
ATOM 655 N N . ASN A 1 85 ? -9.141 13.977 -3.927 1.00 64.94 85 ASN A N 1
ATOM 656 C CA . ASN A 1 85 ? -9.163 15.148 -4.808 1.00 64.94 85 ASN A CA 1
ATOM 657 C C . ASN A 1 85 ? -10.592 15.603 -5.170 1.00 64.94 85 ASN A C 1
ATOM 659 O O . ASN A 1 85 ? -10.774 16.350 -6.129 1.00 64.94 85 ASN A O 1
ATOM 663 N N . SER A 1 86 ? -11.616 15.140 -4.446 1.00 61.22 86 SER A N 1
ATOM 664 C CA . SER A 1 86 ? -13.017 15.501 -4.698 1.00 61.22 86 SER A CA 1
ATOM 665 C C . SER A 1 86 ? -13.546 16.523 -3.684 1.00 61.22 86 SER A C 1
ATOM 667 O O . SER A 1 86 ? -13.075 16.593 -2.549 1.00 61.22 86 SER A O 1
ATOM 669 N N . GLU A 1 87 ? -14.595 17.269 -4.051 1.00 55.50 87 GLU A N 1
ATOM 670 C CA . GLU A 1 87 ? -15.330 18.165 -3.135 1.00 55.50 87 GLU A CA 1
ATOM 671 C C . GLU A 1 87 ? -15.864 17.443 -1.877 1.00 55.50 87 GLU A C 1
ATOM 673 O O . GLU A 1 87 ? -16.196 18.085 -0.881 1.00 55.50 87 GLU A O 1
ATOM 678 N N . GLN A 1 88 ? -15.885 16.101 -1.870 1.00 53.69 88 GLN A N 1
ATOM 679 C CA . GLN A 1 88 ? -16.258 15.286 -0.712 1.00 53.69 88 GLN A CA 1
ATOM 680 C C . GLN A 1 88 ? -15.348 15.532 0.502 1.00 53.69 88 GLN A C 1
ATOM 682 O O . GLN A 1 88 ? -15.803 15.359 1.632 1.00 53.69 88 GLN A O 1
ATOM 687 N N . PHE A 1 89 ? -14.105 15.989 0.300 1.00 60.38 89 PHE A N 1
ATOM 688 C CA . PHE A 1 89 ? -13.182 16.328 1.390 1.00 60.38 89 PHE A CA 1
ATOM 689 C C . PHE A 1 89 ? -13.734 17.441 2.302 1.00 60.38 89 PHE A C 1
ATOM 691 O O . PHE A 1 89 ? -13.600 17.361 3.524 1.00 60.38 89 PHE A O 1
ATOM 698 N N . HIS A 1 90 ? -14.434 18.430 1.729 1.00 57.34 90 HIS A N 1
ATOM 699 C CA . HIS A 1 90 ? -15.089 19.508 2.484 1.00 57.34 90 HIS A CA 1
ATOM 700 C C . HIS A 1 90 ? -16.318 19.021 3.265 1.00 57.34 90 HIS A C 1
ATOM 702 O O . HIS A 1 90 ? -16.605 19.506 4.358 1.00 57.34 90 HIS A O 1
ATOM 708 N N . ASN A 1 91 ? -17.010 17.996 2.766 1.00 55.28 91 ASN A N 1
ATOM 709 C CA . ASN A 1 91 ? -18.160 17.430 3.473 1.00 55.28 91 ASN A CA 1
ATOM 710 C C . ASN A 1 91 ? -17.743 16.695 4.758 1.00 55.28 91 ASN A C 1
ATOM 712 O O . ASN A 1 91 ? -18.528 16.613 5.700 1.00 55.28 91 ASN A O 1
ATOM 716 N N . TYR A 1 92 ? -16.510 16.183 4.839 1.00 57.56 92 TYR A N 1
ATOM 717 C CA . TYR A 1 92 ? -16.011 15.543 6.058 1.00 57.56 92 TYR A CA 1
ATOM 718 C C . TYR A 1 92 ? -15.523 16.518 7.127 1.00 57.56 92 TYR A C 1
ATOM 720 O O . TYR A 1 92 ? -15.615 16.189 8.309 1.00 57.56 92 TYR A O 1
ATOM 728 N N . THR A 1 93 ? -15.052 17.712 6.750 1.00 51.22 93 THR A N 1
ATOM 729 C CA . THR A 1 93 ? -14.734 18.758 7.737 1.00 51.22 93 THR A CA 1
ATOM 730 C C . THR A 1 93 ? -15.979 19.218 8.499 1.00 51.22 93 THR A C 1
ATOM 732 O O . THR A 1 93 ? -15.877 19.520 9.686 1.00 51.22 93 THR A O 1
ATOM 735 N N . ASP A 1 94 ? -17.156 19.167 7.864 1.00 49.62 94 ASP A N 1
ATOM 736 C CA . ASP A 1 94 ? -18.439 19.485 8.505 1.00 49.62 94 ASP A CA 1
ATOM 737 C C . ASP A 1 94 ? -19.067 18.278 9.231 1.00 49.62 94 ASP A C 1
ATOM 739 O O . ASP A 1 94 ? -19.682 18.435 10.291 1.00 49.62 94 ASP A O 1
ATOM 743 N N . LYS A 1 95 ? -18.849 17.045 8.743 1.00 51.09 95 LYS A N 1
ATOM 744 C CA . LYS A 1 95 ? -19.277 15.785 9.392 1.00 51.09 95 LYS A CA 1
ATOM 745 C C . LYS A 1 95 ? -18.395 15.389 10.592 1.00 51.09 95 LYS A C 1
ATOM 747 O O . LYS A 1 95 ? -18.069 14.213 10.760 1.00 51.09 95 LYS A O 1
ATOM 752 N N . SER A 1 96 ? -18.097 16.325 11.491 1.00 47.28 96 SER A N 1
ATOM 753 C CA . SER A 1 96 ? -17.377 16.162 12.779 1.00 47.28 96 SER A CA 1
ATOM 754 C C . SER A 1 96 ? -17.893 15.056 13.738 1.00 47.28 96 SER A C 1
ATOM 756 O O . SER A 1 96 ? -17.442 14.947 14.877 1.00 47.28 96 SER A O 1
ATOM 758 N N . GLN A 1 97 ? -18.815 14.200 13.293 1.00 48.69 97 GLN A N 1
ATOM 759 C CA . GLN A 1 97 ? -19.392 13.070 14.016 1.00 48.69 97 GLN A CA 1
ATOM 760 C C . GLN A 1 97 ? -19.045 11.691 13.419 1.00 48.69 97 GLN A C 1
ATOM 762 O O . GLN A 1 97 ? -19.279 10.687 14.094 1.00 48.69 97 GLN A O 1
ATOM 767 N N . CYS A 1 98 ? -18.471 11.588 12.207 1.00 54.88 98 CYS A N 1
ATOM 768 C CA . CYS A 1 98 ? -18.102 10.283 11.635 1.00 54.88 98 CYS A CA 1
ATOM 769 C C . CYS A 1 98 ? -16.736 9.836 12.158 1.00 54.88 98 CYS A C 1
ATOM 771 O O . CYS A 1 98 ? -15.688 9.974 11.529 1.00 54.88 98 CYS A O 1
ATOM 773 N N . VAL A 1 99 ? -16.744 9.328 13.384 1.00 71.81 99 VAL A N 1
ATOM 774 C CA . VAL A 1 99 ? -15.550 8.792 14.013 1.00 71.81 99 VAL A CA 1
ATOM 775 C C . VAL A 1 99 ? -15.272 7.438 13.319 1.00 71.81 99 VAL A C 1
ATOM 777 O O . VAL A 1 99 ? -15.951 6.455 13.617 1.00 71.81 99 VAL A O 1
ATOM 780 N N . ALA A 1 100 ? -14.240 7.349 12.470 1.00 81.31 100 ALA A N 1
ATOM 781 C CA . ALA A 1 100 ? -13.829 6.118 11.765 1.00 81.31 100 ALA A CA 1
ATOM 782 C C . ALA A 1 100 ? -12.912 5.197 12.590 1.00 81.31 100 ALA A C 1
ATOM 784 O O . ALA A 1 100 ? -11.939 5.660 13.173 1.00 81.31 100 ALA A O 1
ATOM 785 N N . ASP A 1 101 ? -13.188 3.898 12.672 1.00 87.06 101 ASP A N 1
ATOM 786 C CA . ASP A 1 101 ? -12.410 2.932 13.461 1.00 87.06 101 ASP A CA 1
ATOM 787 C C . ASP A 1 101 ? -11.162 2.405 12.752 1.00 87.06 101 ASP A C 1
ATOM 789 O O . ASP A 1 101 ? -10.126 2.170 13.387 1.00 87.06 101 ASP A O 1
ATOM 793 N N . PHE A 1 102 ? -11.253 2.274 11.435 1.00 90.25 102 PHE A N 1
ATOM 794 C CA . PHE A 1 102 ? -10.155 1.881 10.572 1.00 90.25 102 PHE A CA 1
ATOM 795 C C . PHE A 1 102 ? -10.176 2.754 9.324 1.00 90.25 102 PHE A C 1
ATOM 797 O O . PHE A 1 102 ? -11.215 2.909 8.689 1.00 90.25 102 PHE A O 1
ATOM 804 N N . ILE A 1 103 ? -9.039 3.357 8.998 1.00 90.00 103 ILE A N 1
ATOM 805 C CA . ILE A 1 103 ? -8.875 4.103 7.753 1.00 90.00 103 ILE A CA 1
ATOM 806 C C . ILE A 1 103 ? -7.720 3.469 7.012 1.00 90.00 103 ILE A C 1
ATOM 808 O O . ILE A 1 103 ? -6.666 3.231 7.610 1.00 90.00 103 ILE A O 1
ATOM 812 N N . HIS A 1 104 ? -7.886 3.236 5.720 1.00 91.25 104 HIS A N 1
ATOM 813 C CA . HIS A 1 104 ? -6.778 2.818 4.879 1.00 91.25 104 HIS A CA 1
ATOM 814 C C . HIS A 1 104 ? -6.670 3.669 3.619 1.00 91.25 104 HIS A C 1
ATOM 816 O O . HIS A 1 104 ? -7.663 4.086 3.029 1.00 91.25 104 HIS A O 1
ATOM 822 N N . MET A 1 105 ? -5.425 3.941 3.244 1.00 89.56 105 MET A N 1
ATOM 823 C CA . MET A 1 105 ? -5.021 4.680 2.055 1.00 89.56 105 MET A CA 1
ATOM 824 C C . MET A 1 105 ? -4.140 3.747 1.238 1.00 89.56 105 MET A C 1
ATOM 826 O O . MET A 1 105 ? -2.989 3.511 1.612 1.00 89.56 105 MET A O 1
ATOM 830 N N . VAL A 1 106 ? -4.683 3.179 0.166 1.00 87.62 106 VAL A N 1
ATOM 831 C CA . VAL A 1 106 ? -3.945 2.251 -0.695 1.00 87.62 106 VAL A CA 1
ATOM 832 C C . VAL A 1 106 ? -3.557 2.988 -1.955 1.00 87.62 106 VAL A C 1
ATOM 834 O O . VAL A 1 106 ? -4.433 3.439 -2.676 1.00 87.62 106 VAL A O 1
ATOM 837 N N . GLN A 1 107 ? -2.256 3.131 -2.201 1.00 81.75 107 GLN A N 1
ATOM 838 C CA . GLN A 1 107 ? -1.740 3.656 -3.464 1.00 81.75 107 GLN A CA 1
ATOM 839 C C . GLN A 1 107 ? -2.428 4.955 -3.938 1.00 81.75 107 GLN A C 1
ATOM 841 O O . GLN A 1 107 ? -2.793 5.100 -5.097 1.00 81.75 107 GLN A O 1
ATOM 846 N N . VAL A 1 108 ? -2.648 5.910 -3.027 1.00 84.06 108 VAL A N 1
ATOM 847 C CA . VAL A 1 108 ? -3.381 7.149 -3.358 1.00 84.06 108 VAL A CA 1
ATOM 848 C C . VAL A 1 108 ? -2.602 8.426 -3.051 1.00 84.06 108 VAL A C 1
ATOM 850 O O . VAL A 1 108 ? -2.790 9.451 -3.701 1.00 84.06 108 VAL A O 1
ATOM 853 N N . LEU A 1 109 ? -1.699 8.397 -2.066 1.00 81.38 109 LEU A N 1
ATOM 854 C CA . LEU A 1 109 ? -1.085 9.622 -1.540 1.00 81.38 109 LEU A CA 1
ATOM 855 C C . LEU A 1 109 ? -0.175 10.349 -2.536 1.00 81.38 109 LEU A C 1
ATOM 857 O O . LEU A 1 109 ? 0.040 11.545 -2.371 1.00 81.38 109 LEU A O 1
ATOM 861 N N . TYR A 1 110 ? 0.329 9.668 -3.565 1.00 74.81 110 TYR A N 1
ATOM 862 C CA . TYR A 1 110 ? 1.153 10.284 -4.607 1.00 74.81 110 TYR A CA 1
ATOM 863 C C . TYR A 1 110 ? 0.358 11.211 -5.545 1.00 74.81 110 TYR A C 1
ATOM 865 O O . TYR A 1 110 ? 0.947 12.102 -6.156 1.00 74.81 110 TYR A O 1
ATOM 873 N N . TYR A 1 111 ? -0.975 11.090 -5.575 1.00 73.38 111 TYR A N 1
ATOM 874 C CA . TYR A 1 111 ? -1.864 11.987 -6.327 1.00 73.38 111 TYR A CA 1
ATOM 875 C C . TYR A 1 111 ? -2.410 13.156 -5.513 1.00 73.38 111 TYR A C 1
ATOM 877 O O . TYR A 1 111 ? -3.185 13.966 -6.030 1.00 73.38 111 TYR A O 1
ATOM 885 N N . VAL A 1 112 ? -2.097 13.221 -4.219 1.00 76.56 112 VAL A N 1
ATOM 886 C CA . VAL A 1 112 ? -2.662 14.242 -3.342 1.00 76.56 112 VAL A CA 1
ATOM 887 C C . VAL A 1 112 ? -1.707 15.422 -3.263 1.00 76.56 112 VAL A C 1
ATOM 889 O O . VAL A 1 112 ? -0.519 15.258 -3.005 1.00 76.56 112 VAL A O 1
ATOM 892 N N . GLN A 1 113 ? -2.232 16.636 -3.435 1.00 75.81 113 GLN A N 1
ATOM 893 C CA . GLN A 1 113 ? -1.417 17.859 -3.445 1.00 75.81 113 GLN A CA 1
ATOM 894 C C . GLN A 1 113 ? -0.657 18.098 -2.134 1.00 75.81 113 GLN A C 1
ATOM 896 O O . GLN A 1 113 ? 0.413 18.703 -2.131 1.00 75.81 113 GLN A O 1
ATOM 901 N N . ASN A 1 114 ? -1.210 17.662 -1.003 1.00 79.25 114 ASN A N 1
ATOM 902 C CA . ASN A 1 114 ? -0.552 17.780 0.292 1.00 79.25 114 ASN A CA 1
ATOM 903 C C . ASN A 1 114 ? -0.734 16.488 1.105 1.00 79.25 114 ASN A C 1
ATOM 905 O O . ASN A 1 114 ? -1.673 16.381 1.906 1.00 79.25 114 ASN A O 1
ATOM 909 N N . PRO A 1 115 ? 0.164 15.499 0.928 1.00 81.19 115 PRO A N 1
ATOM 910 C CA . PRO A 1 115 ? 0.097 14.226 1.644 1.00 81.19 115 PRO A CA 1
ATOM 911 C C . PRO A 1 115 ? 0.188 14.420 3.160 1.00 81.19 115 PRO A C 1
ATOM 913 O O . PRO A 1 115 ? -0.530 13.778 3.923 1.00 81.19 115 PRO A O 1
ATOM 916 N N . GLY A 1 116 ? 1.012 15.370 3.613 1.00 82.69 116 GLY A N 1
ATOM 917 C CA . GLY A 1 116 ? 1.187 15.670 5.031 1.00 82.69 116 GLY A CA 1
ATOM 918 C C . GLY A 1 116 ? -0.069 16.232 5.700 1.00 82.69 116 GLY A C 1
ATOM 919 O O . GLY A 1 116 ? -0.364 15.864 6.839 1.00 82.69 116 GLY A O 1
ATOM 920 N N . ALA A 1 117 ? -0.808 17.111 5.019 1.00 83.31 117 ALA A N 1
ATOM 921 C CA . ALA A 1 117 ? -2.092 17.632 5.492 1.00 83.31 117 ALA A CA 1
ATOM 922 C C . ALA A 1 117 ? -3.191 16.563 5.440 1.00 83.31 117 ALA A C 1
ATOM 924 O O . ALA A 1 117 ? -3.966 16.439 6.382 1.00 83.31 117 ALA A O 1
ATOM 925 N N . THR A 1 118 ? -3.199 15.743 4.390 1.00 85.44 118 THR A N 1
ATOM 926 C CA . THR A 1 118 ? -4.138 14.625 4.212 1.00 85.44 118 THR A CA 1
ATOM 927 C C . THR A 1 118 ? -4.004 13.597 5.327 1.00 85.44 118 THR A C 1
ATOM 929 O O . THR A 1 118 ? -4.992 13.230 5.960 1.00 85.44 118 THR A O 1
ATOM 932 N N . ILE A 1 119 ? -2.772 13.192 5.646 1.00 84.31 119 ILE A N 1
ATOM 933 C CA . ILE A 1 119 ? -2.500 12.295 6.772 1.00 84.31 119 ILE A CA 1
ATOM 934 C C . ILE A 1 119 ? -2.971 12.936 8.084 1.00 84.31 119 ILE A C 1
ATOM 936 O O . ILE A 1 119 ? -3.634 12.257 8.864 1.00 84.31 119 ILE A O 1
ATOM 940 N N . SER A 1 120 ? -2.706 14.234 8.318 1.00 82.62 120 SER A N 1
ATOM 941 C CA . SER A 1 120 ? -3.211 14.931 9.520 1.00 82.62 120 SER A CA 1
ATOM 942 C C . SER A 1 120 ? -4.729 14.880 9.615 1.00 82.62 120 SER A C 1
ATOM 944 O O . SER A 1 120 ? -5.282 14.681 10.693 1.00 82.62 120 SER A O 1
ATOM 946 N N . PHE A 1 121 ? -5.397 15.118 8.489 1.00 83.62 121 PHE A N 1
ATOM 947 C CA . PHE A 1 121 ? -6.841 15.213 8.425 1.00 83.62 121 PHE A CA 1
ATOM 948 C C . PHE A 1 121 ? -7.478 13.881 8.808 1.00 83.62 121 PHE A C 1
ATOM 950 O O . PHE A 1 121 ? -8.245 13.823 9.763 1.00 83.62 121 PHE A O 1
ATOM 957 N N . PHE A 1 122 ? -7.084 12.787 8.158 1.00 83.50 122 PHE A N 1
ATOM 958 C CA . PHE A 1 122 ? -7.620 11.471 8.498 1.00 83.50 122 PHE A CA 1
ATOM 959 C C . PHE A 1 122 ? -7.187 11.000 9.894 1.00 83.50 122 PHE A C 1
ATOM 961 O O . PHE A 1 122 ? -7.961 10.328 10.571 1.00 83.50 122 PHE A O 1
ATOM 968 N N . GLN A 1 123 ? -6.011 11.415 10.384 1.00 80.50 123 GLN A N 1
ATOM 969 C CA . GLN A 1 123 ? -5.632 11.219 11.788 1.00 80.50 123 GLN A CA 1
ATOM 970 C C . GLN A 1 123 ? -6.578 11.939 12.759 1.00 80.50 123 GLN A C 1
ATOM 972 O O . GLN A 1 123 ? -6.857 11.421 13.836 1.00 80.50 123 GLN A O 1
ATOM 977 N N . SER A 1 124 ? -7.095 13.113 12.391 1.00 78.56 124 SER A N 1
ATOM 978 C CA . SER A 1 124 ? -8.023 13.871 13.237 1.00 78.56 124 SER A CA 1
ATOM 979 C C . SER A 1 124 ? -9.404 13.214 13.381 1.00 78.56 124 SER A C 1
ATOM 981 O O . SER A 1 124 ? -10.106 13.493 14.348 1.00 78.56 124 SER A O 1
ATOM 983 N N . LEU A 1 125 ? -9.774 12.291 12.480 1.00 77.06 125 LEU A N 1
ATOM 984 C CA . LEU A 1 125 ? -11.065 11.581 12.496 1.00 77.06 125 LEU A CA 1
ATOM 985 C C . LEU A 1 125 ? -11.118 10.405 13.494 1.00 77.06 125 LEU A C 1
ATOM 987 O O . LEU A 1 125 ? -12.128 9.700 13.613 1.00 77.06 125 LEU A O 1
ATOM 991 N N . PHE A 1 126 ? -10.027 10.153 14.210 1.00 74.75 126 PHE A N 1
ATOM 992 C CA . PHE A 1 126 ? -9.893 9.042 15.142 1.00 74.75 126 PHE A CA 1
ATOM 993 C C . PHE A 1 126 ? -10.089 9.449 16.609 1.00 74.75 126 PHE A C 1
ATOM 995 O O . PHE A 1 126 ? -9.453 10.368 17.122 1.00 74.75 126 PHE A O 1
ATOM 1002 N N . ASN A 1 127 ? -10.861 8.629 17.328 1.00 63.91 127 ASN A N 1
ATOM 1003 C CA . ASN A 1 127 ? -10.834 8.530 18.793 1.00 63.91 127 ASN A CA 1
ATOM 1004 C C . ASN A 1 127 ? -9.923 7.365 19.267 1.00 63.91 127 ASN A C 1
ATOM 1006 O O . ASN A 1 127 ? -9.168 6.775 18.494 1.00 63.91 127 ASN A O 1
ATOM 1010 N N . LYS A 1 128 ? -9.970 7.008 20.559 1.00 64.38 128 LYS A N 1
ATOM 1011 C CA . LYS A 1 128 ? -9.142 5.940 21.162 1.00 64.38 128 LYS A CA 1
ATOM 1012 C C . LYS A 1 128 ? -9.257 4.594 20.411 1.00 64.38 128 LYS A C 1
ATOM 1014 O O . LYS A 1 128 ? -10.355 4.196 20.035 1.00 64.38 128 LYS A O 1
ATOM 1019 N N . ASN A 1 129 ? -8.141 3.858 20.307 1.00 66.50 129 ASN A N 1
ATOM 1020 C CA . ASN A 1 129 ? -8.028 2.475 19.785 1.00 66.50 129 ASN A CA 1
ATOM 1021 C C . ASN A 1 129 ? -8.319 2.277 18.286 1.00 66.50 129 ASN A C 1
ATOM 1023 O O . ASN A 1 129 ? -8.948 1.297 17.886 1.00 66.50 129 ASN A O 1
ATOM 1027 N N . ARG A 1 130 ? -7.829 3.194 17.451 1.00 78.56 130 ARG A N 1
ATOM 1028 C CA . ARG A 1 130 ? -8.067 3.195 16.003 1.00 78.56 130 ARG A CA 1
ATOM 1029 C C . ARG A 1 130 ? -6.772 3.207 15.217 1.00 78.56 130 ARG A C 1
ATOM 1031 O O . ARG A 1 130 ? -5.703 3.462 15.784 1.00 78.56 130 ARG A O 1
ATOM 1038 N N . LYS A 1 131 ? -6.862 2.846 13.938 1.00 87.00 131 LYS A N 1
ATOM 1039 C CA . LYS A 1 131 ? -5.688 2.628 13.089 1.00 87.00 131 LYS A CA 1
ATOM 1040 C C . LYS A 1 131 ? -5.865 3.283 11.731 1.00 87.00 131 LYS A C 1
ATOM 1042 O O . LYS A 1 131 ? -6.890 3.086 11.084 1.00 87.00 131 LYS A O 1
ATOM 1047 N N . LEU A 1 132 ? -4.831 4.010 11.314 1.00 88.81 132 LEU A N 1
ATOM 1048 C CA . LEU A 1 132 ? -4.640 4.433 9.932 1.00 88.81 132 LEU A CA 1
ATOM 1049 C C . LEU A 1 132 ? -3.595 3.534 9.304 1.00 88.81 132 LEU A C 1
ATOM 1051 O O . LEU A 1 132 ? -2.514 3.354 9.856 1.00 88.81 132 LEU A O 1
ATOM 1055 N N . MET A 1 133 ? -3.910 2.987 8.149 1.00 90.50 133 MET A N 1
ATOM 1056 C CA . MET A 1 133 ? -3.000 2.169 7.377 1.00 90.50 133 MET A CA 1
ATOM 1057 C C . MET A 1 133 ? -2.721 2.839 6.039 1.00 90.50 133 MET A C 1
ATOM 1059 O O . MET A 1 133 ? -3.638 3.258 5.346 1.00 90.50 133 MET A O 1
ATOM 1063 N N . ILE A 1 134 ? -1.452 2.963 5.681 1.00 88.81 134 ILE A N 1
ATOM 1064 C CA . ILE A 1 134 ? -1.012 3.566 4.428 1.00 88.81 134 ILE A CA 1
ATOM 1065 C C . ILE A 1 134 ? -0.197 2.516 3.683 1.00 88.81 134 ILE A C 1
ATOM 1067 O O . ILE A 1 134 ? 0.841 2.079 4.182 1.00 88.81 134 ILE A O 1
ATOM 1071 N N . LEU A 1 135 ? -0.661 2.115 2.502 1.00 85.81 135 LEU A N 1
ATOM 1072 C CA . LEU A 1 135 ? 0.103 1.300 1.562 1.00 85.81 135 LEU A CA 1
ATOM 1073 C C . LEU A 1 135 ? 0.678 2.236 0.508 1.00 85.81 135 LEU A C 1
ATOM 1075 O O . LEU A 1 135 ? -0.075 2.864 -0.239 1.00 85.81 135 LEU A O 1
ATOM 1079 N N . LEU A 1 136 ? 2.004 2.323 0.467 1.00 78.81 136 LEU A N 1
ATOM 1080 C CA . LEU A 1 136 ? 2.722 3.004 -0.596 1.00 78.81 136 LEU A CA 1
ATOM 1081 C C . LEU A 1 136 ? 3.530 1.995 -1.401 1.00 78.81 136 LEU A C 1
ATOM 1083 O O . LEU A 1 136 ? 4.318 1.227 -0.847 1.00 78.81 136 LEU A O 1
ATOM 1087 N N . ALA A 1 137 ? 3.419 2.086 -2.717 1.00 69.88 137 ALA A N 1
ATOM 1088 C CA . ALA A 1 137 ? 4.437 1.612 -3.623 1.00 69.88 137 ALA A CA 1
ATOM 1089 C C . ALA A 1 137 ? 5.557 2.639 -3.598 1.00 69.88 137 ALA A C 1
ATOM 1091 O O . ALA A 1 137 ? 5.398 3.781 -4.031 1.00 69.88 137 ALA A O 1
ATOM 1092 N N . ALA A 1 138 ? 6.722 2.229 -3.121 1.00 59.50 138 ALA A N 1
ATOM 1093 C CA . ALA A 1 138 ? 7.935 2.884 -3.556 1.00 59.50 138 ALA A CA 1
ATOM 1094 C C . ALA A 1 138 ? 8.285 2.316 -4.937 1.00 59.50 138 ALA A C 1
ATOM 1096 O O . ALA A 1 138 ? 8.978 1.304 -5.028 1.00 59.50 138 ALA A O 1
ATOM 1097 N N . PHE A 1 139 ? 7.811 2.955 -6.010 1.00 58.31 139 PHE A N 1
ATOM 1098 C CA . PHE A 1 139 ? 8.377 2.706 -7.333 1.00 58.31 139 PHE A CA 1
ATOM 1099 C C . PHE A 1 139 ? 9.752 3.340 -7.385 1.00 58.31 139 PHE A C 1
ATOM 1101 O O . PHE A 1 139 ? 9.943 4.554 -7.438 1.00 58.31 139 PHE A O 1
ATOM 1108 N N . GLY A 1 140 ? 10.732 2.469 -7.212 1.00 49.03 140 GLY A N 1
ATOM 1109 C CA . GLY A 1 140 ? 12.075 2.859 -6.887 1.00 49.03 140 GLY A CA 1
ATOM 1110 C C . GLY A 1 140 ? 13.023 2.719 -8.052 1.00 49.03 140 GLY A C 1
ATOM 1111 O O . GLY A 1 140 ? 13.958 1.933 -7.963 1.00 49.03 140 GLY A O 1
ATOM 1112 N N . TRP A 1 141 ? 12.957 3.649 -9.001 1.00 53.56 141 TRP A N 1
ATOM 1113 C CA . TRP A 1 141 ? 14.181 4.164 -9.621 1.00 53.56 141 TRP A CA 1
ATOM 1114 C C . TRP A 1 141 ? 14.952 5.000 -8.574 1.00 53.56 141 TRP A C 1
ATOM 1116 O O . TRP A 1 141 ? 15.406 6.099 -8.862 1.00 53.56 141 TRP A O 1
ATOM 1126 N N . VAL A 1 142 ? 15.119 4.521 -7.328 1.00 45.22 142 VAL A N 1
ATOM 1127 C CA . VAL A 1 142 ? 15.818 5.249 -6.244 1.00 45.22 142 VAL A CA 1
ATOM 1128 C C . VAL A 1 142 ? 17.265 5.560 -6.647 1.00 45.22 142 VAL A C 1
ATOM 1130 O O . VAL A 1 142 ? 17.845 6.534 -6.165 1.00 45.22 142 VAL A O 1
ATOM 1133 N N . ASN A 1 143 ? 17.831 4.782 -7.576 1.00 40.94 143 ASN A N 1
ATOM 1134 C CA . ASN A 1 143 ? 19.169 4.999 -8.117 1.00 40.94 143 ASN A CA 1
ATOM 1135 C C . ASN A 1 143 ? 19.191 5.802 -9.431 1.00 40.94 143 ASN A C 1
ATOM 1137 O O . ASN A 1 143 ? 20.059 6.657 -9.571 1.00 40.94 143 ASN A O 1
ATOM 1141 N N . LEU A 1 144 ? 18.232 5.647 -10.351 1.00 46.47 144 LEU A N 1
ATOM 1142 C CA . LEU A 1 144 ? 18.185 6.483 -11.564 1.00 46.47 144 LEU A CA 1
ATOM 1143 C C . LEU A 1 144 ? 17.572 7.871 -11.325 1.00 46.47 144 LEU A C 1
ATOM 1145 O O . LEU A 1 144 ? 18.017 8.843 -11.922 1.00 46.47 144 LEU A O 1
ATOM 1149 N N . GLY A 1 145 ? 16.635 8.001 -10.389 1.00 44.53 145 GLY A N 1
ATOM 1150 C CA . GLY A 1 145 ? 16.094 9.273 -9.911 1.00 44.53 145 GLY A CA 1
ATOM 1151 C C . GLY A 1 145 ? 17.106 10.112 -9.125 1.00 44.53 145 GLY A C 1
ATOM 1152 O O . GLY A 1 145 ? 16.879 11.300 -8.933 1.00 44.53 145 GLY A O 1
ATOM 1153 N N . LYS A 1 146 ? 18.248 9.550 -8.702 1.00 44.91 146 LYS A N 1
ATOM 1154 C CA . LYS A 1 146 ? 19.399 10.345 -8.230 1.00 44.91 146 LYS A CA 1
ATOM 1155 C C . LYS A 1 146 ? 20.232 10.899 -9.387 1.00 44.91 146 LYS A C 1
ATOM 1157 O O . LYS A 1 146 ? 20.801 11.975 -9.248 1.00 44.91 146 LYS A O 1
ATOM 1162 N N . THR A 1 147 ? 20.260 10.200 -10.519 1.00 43.06 147 THR A N 1
ATOM 1163 C CA . THR A 1 147 ? 21.064 10.562 -11.695 1.00 43.06 147 THR A CA 1
ATOM 1164 C C . THR A 1 147 ? 20.295 11.448 -12.688 1.00 43.06 147 THR A C 1
ATOM 1166 O O . THR A 1 147 ? 20.897 12.310 -13.318 1.00 43.06 147 THR A O 1
ATOM 1169 N N . PHE A 1 148 ? 18.965 11.310 -12.790 1.00 51.78 148 PHE A N 1
ATOM 1170 C CA . PHE A 1 148 ? 18.139 11.940 -13.837 1.00 51.78 148 PHE A CA 1
ATOM 1171 C C . PHE A 1 148 ? 16.822 12.552 -13.328 1.00 51.78 148 PHE A C 1
ATOM 1173 O O . PHE A 1 148 ? 15.878 12.737 -14.096 1.00 51.78 148 PHE A O 1
ATOM 1180 N N . ARG A 1 149 ? 16.753 12.919 -12.036 1.00 51.78 149 ARG A N 1
ATOM 1181 C CA . ARG A 1 149 ? 15.571 13.534 -11.388 1.00 51.78 149 ARG A CA 1
ATOM 1182 C C . ARG A 1 149 ? 14.950 14.681 -12.189 1.00 51.78 149 ARG A C 1
ATOM 1184 O O . ARG A 1 149 ? 13.737 14.839 -12.195 1.00 51.78 149 ARG A O 1
ATOM 1191 N N . SER A 1 150 ? 15.789 15.492 -12.832 1.00 54.12 150 SER A N 1
ATOM 1192 C CA . SER A 1 150 ? 15.368 16.664 -13.605 1.00 54.12 150 SER A CA 1
ATOM 1193 C C . SER A 1 150 ? 14.691 16.325 -14.936 1.00 54.12 150 SER A C 1
ATOM 1195 O O . SER A 1 150 ? 14.075 17.210 -15.516 1.00 54.12 150 SER A O 1
ATOM 1197 N N . GLN A 1 151 ? 14.813 15.085 -15.424 1.00 54.56 151 GLN A N 1
ATOM 1198 C CA . GLN A 1 151 ? 14.288 14.644 -16.722 1.00 54.56 151 GLN A CA 1
ATOM 1199 C C . GLN A 1 151 ? 13.077 13.708 -16.599 1.00 54.56 151 GLN A C 1
ATOM 1201 O O . GLN A 1 151 ? 12.315 13.602 -17.551 1.00 54.56 151 GLN A O 1
ATOM 1206 N N . LEU A 1 152 ? 12.899 13.044 -15.448 1.00 54.25 152 LEU A N 1
ATOM 1207 C CA . LEU A 1 152 ? 11.865 12.018 -15.241 1.00 54.25 152 LEU A CA 1
ATOM 1208 C C . LEU A 1 152 ? 10.717 12.459 -14.317 1.00 54.25 152 LEU A C 1
ATOM 1210 O O . LEU A 1 152 ? 9.623 11.922 -14.409 1.00 54.25 152 LEU A O 1
ATOM 1214 N N . CYS A 1 153 ? 10.920 13.436 -13.425 1.00 50.16 153 CYS A N 1
ATOM 1215 C CA . CYS A 1 153 ? 9.851 13.860 -12.517 1.00 50.16 153 CYS A CA 1
ATOM 1216 C C . CYS A 1 153 ? 8.942 14.904 -13.176 1.00 50.16 153 CYS A C 1
ATOM 1218 O O . CYS A 1 153 ? 9.306 16.081 -13.247 1.00 50.16 153 CYS A O 1
ATOM 1220 N N . ASN A 1 154 ? 7.726 14.510 -13.562 1.00 54.00 154 ASN A N 1
ATOM 1221 C CA . ASN A 1 154 ? 6.668 15.468 -13.867 1.00 54.00 154 ASN A CA 1
ATOM 1222 C C . ASN A 1 154 ? 5.961 15.909 -12.573 1.00 54.00 154 ASN A C 1
ATOM 1224 O O . ASN A 1 154 ? 5.019 15.276 -12.095 1.00 54.00 154 ASN A O 1
ATOM 1228 N N . THR A 1 155 ? 6.404 17.034 -12.008 1.00 49.53 155 THR A N 1
ATOM 1229 C CA . THR A 1 155 ? 5.843 17.609 -10.772 1.00 49.53 155 THR A CA 1
ATOM 1230 C C . THR A 1 155 ? 4.370 18.021 -10.874 1.00 49.53 155 THR A C 1
ATOM 1232 O O . THR A 1 155 ? 3.780 18.366 -9.854 1.00 49.53 155 THR A O 1
ATOM 1235 N N . GLU A 1 156 ? 3.774 18.021 -12.072 1.00 44.62 156 GLU A N 1
ATOM 1236 C CA . GLU A 1 156 ? 2.366 18.381 -12.269 1.00 44.62 156 GLU A CA 1
ATOM 1237 C C . GLU A 1 156 ? 1.390 17.233 -11.945 1.00 44.62 156 GLU A C 1
ATOM 1239 O O . GLU A 1 156 ? 0.201 17.497 -11.774 1.00 44.62 156 GLU A O 1
ATOM 1244 N N . ILE A 1 157 ? 1.858 15.976 -11.857 1.00 48.44 157 ILE A N 1
ATOM 1245 C CA . ILE A 1 157 ? 0.978 14.787 -11.843 1.00 48.44 157 ILE A CA 1
ATOM 1246 C C . ILE A 1 157 ? 1.220 13.874 -10.635 1.00 48.44 157 ILE A C 1
ATOM 1248 O O . ILE A 1 157 ? 0.261 13.386 -10.039 1.00 48.44 157 ILE A O 1
ATOM 1252 N N . SER A 1 158 ? 2.481 13.665 -10.256 1.00 53.12 158 SER A N 1
ATOM 1253 C CA . SER A 1 158 ? 2.872 12.749 -9.184 1.00 53.12 158 SER A CA 1
ATOM 1254 C C . SER A 1 158 ? 3.929 13.426 -8.320 1.00 53.12 158 SER A C 1
ATOM 1256 O O . SER A 1 158 ? 4.978 13.868 -8.801 1.00 53.12 158 SER A O 1
ATOM 1258 N N . GLN A 1 159 ? 3.655 13.570 -7.023 1.00 57.56 159 GLN A N 1
ATOM 1259 C CA . GLN A 1 159 ? 4.711 13.969 -6.098 1.00 57.56 159 GLN A CA 1
ATOM 1260 C C . GLN A 1 159 ? 5.633 12.767 -5.916 1.00 57.56 159 GLN A C 1
ATOM 1262 O O . GLN A 1 159 ? 5.154 11.663 -5.673 1.00 57.56 159 GLN A O 1
ATOM 1267 N N . CYS A 1 160 ? 6.952 12.980 -5.983 1.00 62.38 160 CYS A N 1
ATOM 1268 C CA . CYS A 1 160 ? 7.961 11.970 -5.640 1.00 62.38 160 CYS A CA 1
ATOM 1269 C C . CYS A 1 160 ? 7.941 11.723 -4.118 1.00 62.38 160 CYS A C 1
ATOM 1271 O O . CYS A 1 160 ? 8.887 12.054 -3.404 1.00 62.38 160 CYS A O 1
ATOM 1273 N N . LEU A 1 161 ? 6.804 11.235 -3.624 1.00 71.62 161 LEU A N 1
ATOM 1274 C CA . LEU A 1 161 ? 6.514 10.951 -2.236 1.00 71.62 161 LEU A CA 1
ATOM 1275 C C . LEU A 1 161 ? 7.080 9.577 -1.921 1.00 71.62 161 LEU A C 1
ATOM 1277 O O . LEU A 1 161 ? 6.654 8.563 -2.468 1.00 71.62 161 LEU A O 1
ATOM 1281 N N . THR A 1 162 ? 8.030 9.543 -1.002 1.00 74.06 162 THR A N 1
ATOM 1282 C CA . THR A 1 162 ? 8.630 8.303 -0.536 1.00 74.06 162 THR A CA 1
ATOM 1283 C C . THR A 1 162 ? 8.139 7.953 0.859 1.00 74.06 162 THR A C 1
ATOM 1285 O O . THR A 1 162 ? 7.623 8.767 1.628 1.00 74.06 162 THR A O 1
ATOM 1288 N N . THR A 1 163 ? 8.383 6.711 1.251 1.00 76.00 163 THR A N 1
ATOM 1289 C CA . THR A 1 163 ? 8.111 6.257 2.616 1.00 76.00 163 THR A CA 1
ATOM 1290 C C . THR A 1 163 ? 9.004 6.951 3.634 1.00 76.00 163 THR A C 1
ATOM 1292 O O . THR A 1 163 ? 8.625 7.053 4.796 1.00 76.00 163 THR A O 1
ATOM 1295 N N . ALA A 1 164 ? 10.187 7.423 3.223 1.00 79.25 164 ALA A N 1
ATOM 1296 C CA . ALA A 1 164 ? 11.058 8.223 4.076 1.00 79.25 164 ALA A CA 1
ATOM 1297 C C . ALA A 1 164 ? 10.420 9.584 4.386 1.00 79.25 164 ALA A C 1
ATOM 1299 O O . ALA A 1 164 ? 10.477 10.022 5.533 1.00 79.25 164 ALA A O 1
ATOM 1300 N N . ASP A 1 165 ? 9.737 10.192 3.412 1.00 81.12 165 ASP A N 1
ATOM 1301 C CA . ASP A 1 165 ? 9.016 11.453 3.610 1.00 81.12 165 ASP A CA 1
ATOM 1302 C C . ASP A 1 165 ? 7.852 11.275 4.594 1.00 81.12 165 ASP A C 1
ATOM 1304 O O . ASP A 1 165 ? 7.699 12.067 5.526 1.00 81.12 165 ASP A O 1
ATOM 1308 N N . ILE A 1 166 ? 7.078 10.185 4.466 1.00 83.06 166 ILE A N 1
ATOM 1309 C CA . ILE A 1 166 ? 6.017 9.859 5.434 1.00 83.06 166 ILE A CA 1
ATOM 1310 C C . ILE A 1 166 ? 6.598 9.583 6.824 1.00 83.06 166 ILE A C 1
ATOM 1312 O O . ILE A 1 166 ? 6.097 10.126 7.806 1.00 83.06 166 ILE A O 1
ATOM 1316 N N . LYS A 1 167 ? 7.650 8.762 6.936 1.00 85.38 167 LYS A N 1
ATOM 1317 C CA . LYS A 1 167 ? 8.292 8.464 8.228 1.00 85.38 167 LYS A CA 1
ATOM 1318 C C . LYS A 1 167 ? 8.798 9.743 8.894 1.00 85.38 167 LYS A C 1
ATOM 1320 O O . LYS A 1 167 ? 8.451 9.991 10.042 1.00 85.38 167 LYS A O 1
ATOM 1325 N N . SER A 1 168 ? 9.491 10.604 8.147 1.00 87.56 168 SER A N 1
ATOM 1326 C CA . SER A 1 168 ? 9.979 11.896 8.640 1.00 87.56 168 SER A CA 1
ATOM 1327 C C . SER A 1 168 ? 8.842 12.805 9.120 1.00 87.56 168 SER A C 1
ATOM 1329 O O . SER A 1 168 ? 8.937 13.399 10.197 1.00 87.56 168 SER A O 1
ATOM 1331 N N . LEU A 1 169 ? 7.731 12.867 8.376 1.00 84.44 169 LEU A N 1
ATOM 1332 C CA . LEU A 1 169 ? 6.530 13.601 8.779 1.00 84.44 169 LEU A CA 1
ATOM 1333 C C . LEU A 1 169 ? 5.954 13.073 10.105 1.00 84.44 169 LEU A C 1
ATOM 1335 O O . LEU A 1 169 ? 5.588 13.861 10.980 1.00 84.44 169 LEU A O 1
ATOM 1339 N N . LEU A 1 170 ? 5.864 11.749 10.258 1.00 85.75 170 LEU A N 1
ATOM 1340 C CA . LEU A 1 170 ? 5.341 11.108 11.467 1.00 85.75 170 LEU A CA 1
ATOM 1341 C C . LEU A 1 170 ? 6.282 11.296 12.663 1.00 85.75 170 LEU A C 1
ATOM 1343 O O . LEU A 1 170 ? 5.810 11.656 13.742 1.00 85.75 170 LEU A O 1
ATOM 1347 N N . ASP A 1 171 ? 7.591 11.134 12.462 1.00 88.38 171 ASP A N 1
ATOM 1348 C CA . ASP A 1 171 ? 8.630 11.331 13.478 1.00 88.38 171 ASP A CA 1
ATOM 1349 C C . ASP A 1 171 ? 8.617 12.774 14.003 1.00 88.38 171 ASP A C 1
ATOM 1351 O O . ASP A 1 171 ? 8.573 13.004 15.214 1.00 88.38 171 ASP A O 1
ATOM 1355 N N . MET A 1 172 ? 8.558 13.758 13.098 1.00 87.19 172 MET A N 1
ATOM 1356 C CA . MET A 1 172 ? 8.479 15.184 13.438 1.00 87.19 172 MET A CA 1
ATOM 1357 C C . MET A 1 172 ? 7.254 15.509 14.300 1.00 87.19 172 MET A C 1
ATOM 1359 O O . MET A 1 172 ? 7.324 16.341 15.205 1.00 87.19 172 MET A O 1
ATOM 1363 N N . ARG A 1 173 ? 6.133 14.829 14.049 1.00 82.75 173 ARG A N 1
ATOM 1364 C CA . ARG A 1 173 ? 4.882 14.991 14.802 1.00 82.75 173 ARG A CA 1
ATOM 1365 C C . ARG A 1 173 ? 4.767 14.054 16.002 1.00 82.75 173 ARG A C 1
ATOM 1367 O O . ARG A 1 173 ? 3.755 14.093 16.697 1.00 82.75 173 ARG A O 1
ATOM 1374 N N . ARG A 1 174 ? 5.790 13.228 16.253 1.00 85.62 174 ARG A N 1
ATOM 1375 C CA . ARG A 1 174 ? 5.824 12.215 17.319 1.00 85.62 174 ARG A CA 1
ATOM 1376 C C . ARG A 1 174 ? 4.634 11.255 17.259 1.00 85.62 174 ARG A C 1
ATOM 1378 O O . ARG A 1 174 ? 4.130 10.814 18.292 1.00 85.62 174 ARG A O 1
ATOM 1385 N N . VAL A 1 175 ? 4.174 10.941 16.050 1.00 81.88 175 VAL A N 1
ATOM 1386 C CA . VAL A 1 175 ? 3.093 9.979 15.842 1.00 81.88 175 VAL A CA 1
ATOM 1387 C C . VAL A 1 175 ? 3.699 8.577 15.793 1.00 81.88 175 VAL A C 1
ATOM 1389 O O . VAL A 1 175 ? 4.550 8.320 14.945 1.00 81.88 175 VAL A O 1
ATOM 1392 N N . PRO A 1 176 ? 3.272 7.644 16.657 1.00 84.69 176 PRO A N 1
ATOM 1393 C CA . PRO A 1 176 ? 3.814 6.298 16.653 1.00 84.69 176 PRO A CA 1
ATOM 1394 C C . PRO A 1 176 ? 3.289 5.499 15.457 1.00 84.69 176 PRO A C 1
ATOM 1396 O O . PRO A 1 176 ? 2.095 5.483 15.146 1.00 84.69 176 PRO A O 1
ATOM 1399 N N . TYR A 1 177 ? 4.189 4.772 14.807 1.00 86.69 177 TYR A N 1
ATOM 1400 C CA . TYR A 1 177 ? 3.861 3.916 13.675 1.00 86.69 177 TYR A CA 1
ATOM 1401 C C . TYR A 1 177 ? 4.643 2.608 13.728 1.00 86.69 177 TYR A C 1
ATOM 1403 O O . TYR A 1 177 ? 5.660 2.481 14.410 1.00 86.69 177 TYR A O 1
ATOM 1411 N N . LYS A 1 178 ? 4.154 1.624 12.976 1.00 87.88 178 LYS A N 1
ATOM 1412 C CA . LYS A 1 178 ? 4.881 0.411 12.622 1.00 87.88 178 LYS A CA 1
ATOM 1413 C C . LYS A 1 178 ? 4.986 0.341 11.105 1.00 87.88 178 LYS A C 1
ATOM 1415 O O . LYS A 1 178 ? 3.997 0.515 10.402 1.00 87.88 178 LYS A O 1
ATOM 1420 N N . SER A 1 179 ? 6.195 0.108 10.617 1.00 86.25 179 SER A N 1
ATOM 1421 C CA . SER A 1 179 ? 6.501 -0.016 9.195 1.00 86.25 179 SER A CA 1
ATOM 1422 C C . SER A 1 179 ? 6.733 -1.485 8.863 1.00 86.25 179 SER A C 1
ATOM 1424 O O . SER A 1 179 ? 7.391 -2.185 9.631 1.00 86.25 179 SER A O 1
ATOM 1426 N N . TYR A 1 180 ? 6.236 -1.927 7.716 1.00 84.62 180 TYR A N 1
ATOM 1427 C CA . TYR A 1 180 ? 6.482 -3.254 7.159 1.00 84.62 180 TYR A CA 1
ATOM 1428 C C . TYR A 1 180 ? 6.957 -3.087 5.727 1.00 84.62 180 TYR A C 1
ATOM 1430 O O . TYR A 1 180 ? 6.392 -2.278 5.003 1.00 84.62 180 TYR A O 1
ATOM 1438 N N . GLU A 1 181 ? 7.974 -3.830 5.314 1.00 81.12 181 GLU A N 1
ATOM 1439 C CA . GLU A 1 181 ? 8.406 -3.866 3.918 1.00 81.12 181 GLU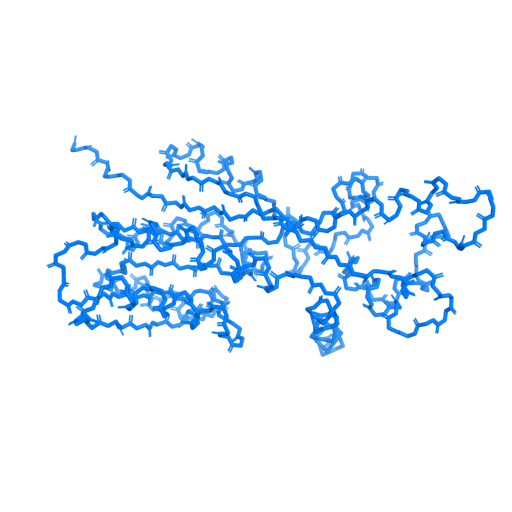 A CA 1
ATOM 1440 C C . GLU A 1 181 ? 7.845 -5.122 3.266 1.00 81.12 181 GLU A C 1
ATOM 1442 O O . GLU A 1 181 ? 7.973 -6.215 3.817 1.00 81.12 181 GLU A O 1
ATOM 1447 N N . LEU A 1 182 ? 7.209 -4.950 2.110 1.00 80.31 182 LEU A N 1
ATOM 1448 C CA . LEU A 1 182 ? 6.727 -6.049 1.290 1.00 80.31 182 LEU A CA 1
ATOM 1449 C C . LEU A 1 182 ? 7.681 -6.197 0.113 1.00 80.31 182 LEU A C 1
ATOM 1451 O O . LEU A 1 182 ? 8.067 -5.218 -0.525 1.00 80.31 182 LEU A O 1
ATOM 1455 N N . GLN A 1 183 ? 8.122 -7.423 -0.132 1.00 76.25 183 GLN A N 1
ATOM 1456 C CA . GLN A 1 183 ? 8.879 -7.718 -1.336 1.00 76.25 183 GLN A CA 1
ATOM 1457 C C . GLN A 1 183 ? 7.892 -8.008 -2.450 1.00 76.25 183 GLN A C 1
ATOM 1459 O O . GLN A 1 183 ? 6.941 -8.763 -2.263 1.00 76.25 183 GLN A O 1
ATOM 1464 N N . SER A 1 184 ? 8.122 -7.369 -3.585 1.00 77.38 184 SER A N 1
ATOM 1465 C CA . SER A 1 184 ? 7.406 -7.615 -4.819 1.00 77.38 184 SER A CA 1
ATOM 1466 C C . SER A 1 184 ? 8.406 -7.628 -5.958 1.00 77.38 184 SER A C 1
ATOM 1468 O O . SER A 1 184 ? 9.530 -7.131 -5.825 1.00 77.38 184 SER A O 1
ATOM 1470 N N . HIS A 1 185 ? 7.993 -8.248 -7.045 1.00 76.19 185 HIS A N 1
ATOM 1471 C CA . HIS A 1 185 ? 8.756 -8.417 -8.254 1.00 76.19 185 HIS A CA 1
ATOM 1472 C C . HIS A 1 185 ? 7.900 -7.969 -9.422 1.00 76.19 185 HIS A C 1
ATOM 1474 O O . HIS A 1 185 ? 6.673 -8.042 -9.380 1.00 76.19 185 HIS A O 1
ATOM 1480 N N . MET A 1 186 ? 8.563 -7.512 -10.467 1.00 77.69 186 MET A N 1
ATOM 1481 C CA . MET A 1 186 ? 7.923 -7.161 -11.714 1.00 77.69 186 MET A CA 1
ATOM 1482 C C . MET A 1 186 ? 8.785 -7.690 -12.843 1.00 77.69 186 MET A C 1
ATOM 1484 O O . MET A 1 186 ? 10.005 -7.517 -12.817 1.00 77.69 186 MET A O 1
ATOM 1488 N N . ASP A 1 187 ? 8.148 -8.346 -13.801 1.00 77.50 187 ASP A N 1
ATOM 1489 C CA . ASP A 1 187 ? 8.798 -8.748 -15.032 1.00 77.50 187 ASP A CA 1
ATOM 1490 C C . ASP A 1 187 ? 8.916 -7.531 -15.953 1.00 77.50 187 ASP A C 1
ATOM 1492 O O . ASP A 1 187 ? 7.935 -6.847 -16.246 1.00 77.50 187 ASP A O 1
ATOM 1496 N N . ILE A 1 188 ? 10.149 -7.234 -16.353 1.00 78.06 188 ILE A N 1
ATOM 1497 C CA . ILE A 1 188 ? 10.490 -6.133 -17.257 1.00 78.06 188 ILE A CA 1
ATOM 1498 C C . ILE A 1 188 ? 11.226 -6.650 -18.495 1.00 78.06 188 ILE A C 1
ATOM 1500 O O . ILE A 1 188 ? 11.928 -5.888 -19.157 1.00 78.06 188 ILE A O 1
ATOM 1504 N N . THR A 1 189 ? 11.119 -7.945 -18.801 1.00 81.44 189 THR A N 1
ATOM 1505 C CA . THR A 1 189 ? 11.834 -8.582 -19.916 1.00 81.44 189 THR A CA 1
ATOM 1506 C C . THR A 1 189 ? 11.550 -7.877 -21.245 1.00 81.44 189 THR A C 1
ATOM 1508 O O . THR A 1 189 ? 12.473 -7.574 -22.008 1.00 81.44 189 THR A O 1
ATOM 1511 N N . GLU A 1 190 ? 10.291 -7.528 -21.498 1.00 83.88 190 GLU A N 1
ATOM 1512 C CA . GLU A 1 190 ? 9.842 -6.842 -22.708 1.00 83.88 190 GLU A CA 1
ATOM 1513 C C . GLU A 1 190 ? 10.461 -5.443 -22.846 1.00 83.88 190 GLU A C 1
ATOM 1515 O O . GLU A 1 190 ? 10.727 -5.005 -23.965 1.00 83.88 190 GLU A O 1
ATOM 1520 N N . CYS A 1 191 ? 10.800 -4.767 -21.738 1.00 81.81 191 CYS A N 1
ATOM 1521 C CA . CYS A 1 191 ? 11.443 -3.447 -21.758 1.00 81.81 191 CYS A CA 1
ATOM 1522 C C . CYS A 1 191 ? 12.803 -3.451 -22.476 1.00 81.81 191 CYS A C 1
ATOM 1524 O O . CYS A 1 191 ? 13.265 -2.399 -22.913 1.00 81.81 191 CYS A O 1
ATOM 1526 N N . PHE A 1 192 ? 13.462 -4.606 -22.611 1.00 79.56 192 PHE A N 1
ATOM 1527 C CA . PHE A 1 192 ? 14.754 -4.734 -23.297 1.00 79.56 192 PHE A CA 1
ATOM 1528 C C . PHE A 1 192 ? 14.628 -5.110 -24.780 1.00 79.56 192 PHE A C 1
ATOM 1530 O O . PHE A 1 192 ? 15.646 -5.189 -25.479 1.00 79.56 192 PHE A O 1
ATOM 1537 N N . THR A 1 193 ? 13.406 -5.332 -25.270 1.00 82.94 193 THR A N 1
ATOM 1538 C CA . THR A 1 193 ? 13.140 -5.732 -26.654 1.00 82.94 193 THR A CA 1
ATOM 1539 C C . THR A 1 193 ? 12.834 -4.503 -27.508 1.00 82.94 193 THR A C 1
ATOM 1541 O O . THR A 1 193 ? 11.856 -3.789 -27.301 1.00 82.94 193 THR A O 1
ATOM 1544 N N . GLU A 1 194 ? 13.697 -4.223 -28.487 1.00 82.25 194 GLU A N 1
ATOM 1545 C CA . GLU A 1 194 ? 13.534 -3.070 -29.377 1.00 82.25 194 GLU A CA 1
ATOM 1546 C C . GLU A 1 194 ? 12.271 -3.212 -30.234 1.00 82.25 194 GLU A C 1
ATOM 1548 O O . GLU A 1 194 ? 12.100 -4.203 -30.942 1.00 82.25 194 GLU A O 1
ATOM 1553 N N . GLY A 1 195 ? 11.408 -2.196 -30.189 1.00 83.69 195 GLY A N 1
ATOM 1554 C CA . GLY A 1 195 ? 10.150 -2.182 -30.935 1.00 83.69 195 GLY A CA 1
ATOM 1555 C C . GLY A 1 195 ? 9.017 -2.985 -30.294 1.00 83.69 195 GLY A C 1
ATOM 1556 O O . GLY A 1 195 ? 7.946 -3.047 -30.892 1.00 83.69 195 GLY A O 1
ATOM 1557 N N . ASP A 1 196 ? 9.215 -3.565 -29.105 1.00 89.25 196 ASP A N 1
ATOM 1558 C CA . ASP A 1 196 ? 8.133 -4.212 -28.364 1.00 89.25 196 ASP A CA 1
ATOM 1559 C C . ASP A 1 196 ? 7.150 -3.166 -27.817 1.00 89.25 196 ASP A C 1
ATOM 1561 O O . ASP A 1 196 ? 7.528 -2.252 -27.080 1.00 89.25 196 ASP A O 1
ATOM 1565 N N . GLU A 1 197 ? 5.879 -3.283 -28.201 1.00 89.44 197 GLU A N 1
ATOM 1566 C CA . GLU A 1 197 ? 4.840 -2.333 -27.795 1.00 89.44 197 GLU A CA 1
ATOM 1567 C C . GLU A 1 197 ? 4.540 -2.417 -26.291 1.00 89.44 197 GLU A C 1
ATOM 1569 O O . GLU A 1 197 ? 4.336 -1.386 -25.649 1.00 89.44 197 GLU A O 1
ATOM 1574 N N . THR A 1 198 ? 4.563 -3.623 -25.715 1.00 88.12 198 THR A N 1
ATOM 1575 C CA . THR A 1 198 ? 4.311 -3.850 -24.284 1.00 88.12 198 THR A CA 1
ATOM 1576 C C . THR A 1 198 ? 5.459 -3.291 -23.456 1.00 88.12 198 THR A C 1
ATOM 1578 O O . THR A 1 198 ? 5.228 -2.527 -22.519 1.00 88.12 198 THR A O 1
ATOM 1581 N N . GLY A 1 199 ? 6.698 -3.597 -23.846 1.00 85.88 199 GLY A N 1
ATOM 1582 C CA . GLY A 1 199 ? 7.908 -3.052 -23.239 1.00 85.88 199 GLY A CA 1
ATOM 1583 C C . GLY A 1 199 ? 7.972 -1.529 -23.331 1.00 85.88 199 GLY A C 1
ATOM 1584 O O . GLY A 1 199 ? 8.326 -0.868 -22.358 1.00 85.88 199 GLY A O 1
ATOM 1585 N N . GLY A 1 200 ? 7.566 -0.954 -24.467 1.00 87.00 200 GLY A N 1
ATOM 1586 C CA . GLY A 1 200 ? 7.451 0.493 -24.644 1.00 87.00 200 GLY A CA 1
ATOM 1587 C C . GLY A 1 200 ? 6.461 1.134 -23.668 1.00 87.00 200 GLY A C 1
ATOM 1588 O O . GLY A 1 200 ? 6.830 2.058 -22.948 1.00 87.00 200 GLY A O 1
ATOM 1589 N N . LEU A 1 201 ? 5.233 0.611 -23.584 1.00 86.81 201 LEU A N 1
ATOM 1590 C CA . LEU A 1 201 ? 4.214 1.107 -22.649 1.00 86.81 201 LEU A CA 1
ATOM 1591 C C . LEU A 1 201 ? 4.635 0.941 -21.185 1.00 86.81 201 LEU A C 1
ATOM 1593 O O . LEU A 1 201 ? 4.343 1.799 -20.351 1.00 86.81 201 LEU A O 1
ATOM 1597 N N . MET A 1 202 ? 5.336 -0.149 -20.874 1.00 83.00 202 MET A N 1
ATOM 1598 C CA . MET A 1 202 ? 5.864 -0.394 -19.540 1.00 83.00 202 MET A CA 1
ATOM 1599 C C . MET A 1 202 ? 6.949 0.617 -19.168 1.00 83.00 202 MET A C 1
ATOM 1601 O O . MET A 1 202 ? 6.936 1.161 -18.066 1.00 83.00 202 MET A O 1
ATOM 1605 N N . LEU A 1 203 ? 7.868 0.909 -20.091 1.00 80.75 203 LEU A N 1
ATOM 1606 C CA . LEU A 1 203 ? 8.898 1.928 -19.899 1.00 80.75 203 LEU A CA 1
ATOM 1607 C C . LEU A 1 203 ? 8.294 3.301 -19.665 1.00 80.75 203 LEU A C 1
ATOM 1609 O O . LEU A 1 203 ? 8.704 3.997 -18.738 1.00 80.75 203 LEU A O 1
ATOM 1613 N N . ASP A 1 204 ? 7.303 3.674 -20.462 1.00 81.25 204 ASP A N 1
ATOM 1614 C CA . ASP A 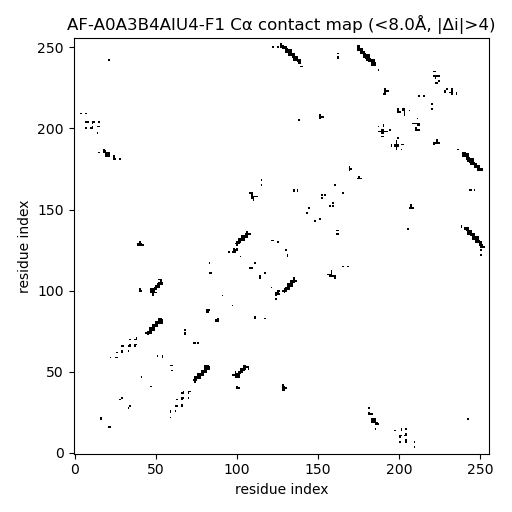1 204 ? 6.598 4.929 -20.274 1.00 81.25 204 ASP A CA 1
ATOM 1615 C C . ASP A 1 204 ? 5.954 4.987 -18.872 1.00 81.25 204 ASP A C 1
ATOM 1617 O O . ASP A 1 204 ? 5.983 6.029 -18.221 1.00 81.25 204 ASP A O 1
ATOM 1621 N N . PHE A 1 205 ? 5.380 3.877 -18.374 1.00 79.44 205 PHE A N 1
ATOM 1622 C CA . PHE A 1 205 ? 4.720 3.843 -17.059 1.00 79.44 205 PHE A CA 1
ATOM 1623 C C . PHE A 1 205 ? 5.740 3.969 -15.930 1.00 79.44 205 PHE A C 1
ATOM 1625 O O . PHE A 1 205 ? 5.566 4.771 -15.017 1.00 79.44 205 PHE A O 1
ATOM 1632 N N . LEU A 1 206 ? 6.840 3.220 -16.029 1.00 75.56 206 LEU A N 1
ATOM 1633 C CA . LEU A 1 206 ? 7.932 3.233 -15.057 1.00 75.56 206 LEU A CA 1
ATOM 1634 C C . LEU A 1 206 ? 8.665 4.579 -14.999 1.00 75.56 206 LEU A C 1
ATOM 1636 O O . LEU A 1 206 ? 9.247 4.913 -13.967 1.00 75.56 206 LEU A O 1
ATOM 1640 N N . THR A 1 207 ? 8.676 5.323 -16.105 1.00 73.06 207 THR A N 1
ATOM 1641 C CA . THR A 1 207 ? 9.365 6.616 -16.222 1.00 73.06 207 THR A CA 1
ATOM 1642 C C . THR A 1 207 ? 8.436 7.811 -16.067 1.00 73.06 207 THR A C 1
ATOM 1644 O O . THR A 1 207 ? 8.930 8.924 -15.920 1.00 73.06 207 THR A O 1
ATOM 1647 N N . GLU A 1 208 ? 7.119 7.591 -16.104 1.00 73.19 208 GLU A N 1
ATOM 1648 C CA . GLU A 1 208 ? 6.089 8.626 -16.235 1.00 73.19 208 GLU A CA 1
ATOM 1649 C C . GLU A 1 208 ? 6.299 9.551 -17.462 1.00 73.19 208 GLU A C 1
ATOM 1651 O O . GLU A 1 208 ? 5.815 10.688 -17.495 1.00 73.19 208 GLU A O 1
ATOM 1656 N N . VAL A 1 209 ? 7.002 9.070 -18.500 1.00 75.88 209 VAL A N 1
ATOM 1657 C CA . VAL A 1 209 ? 7.313 9.810 -19.735 1.00 75.88 209 VAL A CA 1
ATOM 1658 C C . VAL A 1 209 ? 6.663 9.121 -20.932 1.00 75.88 209 VAL A C 1
ATOM 1660 O O . VAL A 1 209 ? 6.962 7.974 -21.235 1.00 75.88 209 VAL A O 1
ATOM 1663 N N . LEU A 1 210 ? 5.803 9.844 -21.653 1.00 81.25 210 LEU A N 1
ATOM 1664 C CA . LEU A 1 210 ? 5.164 9.328 -22.866 1.00 81.25 210 LEU A CA 1
ATOM 1665 C C . LEU A 1 210 ? 6.199 9.099 -23.978 1.00 81.25 210 LEU A C 1
ATOM 1667 O O . LEU A 1 210 ? 6.998 9.995 -24.267 1.00 81.25 210 LEU A O 1
ATOM 1671 N N . ASP A 1 211 ? 6.132 7.941 -24.638 1.00 83.56 211 ASP A N 1
ATOM 1672 C CA . ASP A 1 211 ? 7.066 7.528 -25.684 1.00 83.56 211 ASP A CA 1
ATOM 1673 C C . ASP A 1 211 ? 8.538 7.616 -25.216 1.00 83.56 211 ASP A C 1
ATOM 1675 O O . ASP A 1 211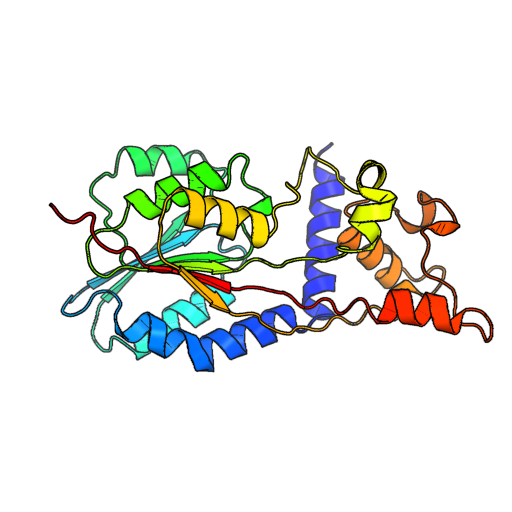 ? 9.417 8.083 -25.951 1.00 83.56 211 ASP A O 1
ATOM 1679 N N . PHE A 1 212 ? 8.836 7.186 -23.986 1.00 82.56 212 PHE A N 1
ATOM 1680 C CA . PHE A 1 212 ? 10.168 7.244 -23.377 1.00 82.56 212 PHE A CA 1
ATOM 1681 C C . PHE A 1 212 ? 11.230 6.610 -24.276 1.00 82.56 212 PHE A C 1
ATOM 1683 O O . PHE A 1 212 ? 12.287 7.191 -24.512 1.00 82.56 212 PHE A O 1
ATOM 1690 N N . SER A 1 213 ? 10.920 5.455 -24.868 1.00 81.38 213 SER A N 1
ATOM 1691 C CA . SER A 1 213 ? 11.823 4.756 -25.794 1.00 81.38 213 SER A CA 1
ATOM 1692 C C . SER A 1 213 ? 12.244 5.594 -27.013 1.00 81.38 213 SER A C 1
ATOM 1694 O O . SER A 1 213 ? 13.312 5.358 -27.580 1.00 81.38 213 SER A O 1
ATOM 1696 N N . LYS A 1 214 ? 11.431 6.582 -27.411 1.00 83.62 214 LYS A N 1
ATOM 1697 C CA . LYS A 1 214 ? 11.678 7.471 -28.559 1.00 83.62 214 LYS A CA 1
ATOM 1698 C C . LYS A 1 214 ? 12.250 8.826 -28.150 1.00 83.62 214 LYS A C 1
ATOM 1700 O O . LYS A 1 214 ? 12.871 9.494 -28.975 1.00 83.62 214 LYS A O 1
ATOM 1705 N N . THR A 1 215 ? 11.996 9.257 -26.918 1.00 81.94 215 THR A N 1
ATOM 1706 C CA . THR A 1 215 ? 12.314 10.610 -26.436 1.00 81.94 215 THR A CA 1
ATOM 1707 C C . THR A 1 215 ? 13.546 10.654 -25.537 1.00 81.94 215 THR A C 1
ATOM 1709 O O . THR A 1 215 ? 14.194 11.698 -25.442 1.00 81.94 215 THR A O 1
ATOM 1712 N N . ALA A 1 216 ? 13.903 9.537 -24.903 1.00 76.06 216 ALA A N 1
ATOM 1713 C CA . ALA A 1 216 ? 15.038 9.456 -24.002 1.00 76.06 216 ALA A CA 1
ATOM 1714 C C . ALA A 1 216 ? 16.382 9.465 -24.743 1.00 76.06 216 ALA A C 1
ATOM 1716 O O . ALA A 1 216 ? 16.547 8.898 -25.825 1.00 76.06 216 ALA A O 1
ATOM 1717 N N . SER A 1 217 ? 17.393 10.059 -24.107 1.00 76.38 217 SER A N 1
ATOM 1718 C CA . SER A 1 217 ? 18.780 9.964 -24.565 1.00 76.38 217 SER A CA 1
ATOM 1719 C C . SER A 1 217 ? 19.242 8.496 -24.611 1.00 76.38 217 SER A C 1
ATOM 1721 O O . SER A 1 217 ? 18.905 7.733 -23.706 1.00 76.38 217 SER A O 1
ATOM 1723 N N . PRO A 1 218 ? 20.095 8.079 -25.569 1.00 75.00 218 PRO A N 1
ATOM 1724 C CA . PRO A 1 218 ? 20.539 6.682 -25.698 1.00 75.00 218 PRO A CA 1
ATOM 1725 C C . PRO A 1 218 ? 21.184 6.080 -24.440 1.00 75.00 218 PRO A C 1
ATOM 1727 O O . PRO A 1 218 ? 21.196 4.865 -24.254 1.00 75.00 218 PRO A O 1
ATOM 1730 N N . GLU A 1 219 ? 21.732 6.924 -23.566 1.00 70.62 219 GLU A N 1
ATOM 1731 C CA . GLU A 1 219 ? 22.338 6.526 -22.293 1.00 70.62 219 GLU A CA 1
ATOM 1732 C C . GLU A 1 219 ? 21.310 6.042 -21.258 1.00 70.62 219 GLU A C 1
ATOM 1734 O O . GLU A 1 219 ? 21.653 5.196 -20.422 1.00 70.62 219 GLU A O 1
ATOM 1739 N N . LEU A 1 220 ? 20.073 6.546 -21.364 1.00 70.12 220 LEU A N 1
ATOM 1740 C CA . LEU A 1 220 ? 18.917 6.269 -20.506 1.00 70.12 220 LEU A CA 1
ATOM 1741 C C . LEU A 1 220 ? 18.107 5.058 -20.948 1.00 70.12 220 LEU A C 1
ATOM 1743 O O . LEU A 1 220 ? 17.273 4.586 -20.183 1.00 70.12 220 LEU A O 1
ATOM 1747 N N . LEU A 1 221 ? 18.318 4.577 -22.171 1.00 73.25 221 LEU A N 1
ATOM 1748 C CA . LEU A 1 221 ? 17.588 3.429 -22.682 1.00 73.25 221 LEU A CA 1
ATOM 1749 C C . LEU A 1 221 ? 18.089 2.124 -22.043 1.00 73.25 221 LEU A C 1
ATOM 1751 O O . LEU A 1 221 ? 19.288 2.001 -21.740 1.00 73.25 221 LEU A O 1
ATOM 1755 N N . PRO A 1 222 ? 17.195 1.132 -21.891 1.00 70.12 222 PRO A N 1
ATOM 1756 C CA . PRO A 1 222 ? 17.573 -0.198 -21.448 1.00 70.12 222 PRO A CA 1
ATOM 1757 C C . PRO A 1 222 ? 18.708 -0.763 -22.307 1.00 70.12 222 PRO A C 1
ATOM 1759 O O . PRO A 1 222 ? 18.676 -0.678 -23.542 1.00 70.12 222 PRO A O 1
ATOM 1762 N N . PRO A 1 223 ? 19.761 -1.322 -21.689 1.00 69.75 223 PRO A N 1
ATOM 1763 C CA . PRO A 1 223 ? 20.837 -1.954 -22.425 1.00 69.75 223 PRO A CA 1
ATOM 1764 C C . PRO A 1 223 ? 20.310 -3.188 -23.149 1.00 69.75 223 PRO A C 1
ATOM 1766 O O . PRO A 1 223 ? 19.717 -4.076 -22.555 1.00 69.75 223 PRO A O 1
ATOM 1769 N N . ARG A 1 224 ? 20.596 -3.270 -24.444 1.00 70.44 224 ARG A N 1
ATOM 1770 C CA . ARG A 1 224 ? 20.233 -4.437 -25.250 1.00 70.44 224 ARG A CA 1
ATOM 1771 C C . ARG A 1 224 ? 20.995 -5.689 -24.787 1.00 70.44 224 ARG A C 1
ATOM 1773 O O . ARG A 1 224 ? 22.168 -5.552 -24.406 1.00 70.44 224 ARG A O 1
ATOM 1780 N N . PRO A 1 225 ? 20.401 -6.890 -24.910 1.00 61.81 225 PRO A N 1
ATOM 1781 C CA . PRO A 1 225 ? 21.086 -8.146 -24.624 1.00 61.81 225 PRO A CA 1
ATOM 1782 C C . PRO A 1 225 ? 22.387 -8.271 -25.428 1.00 61.81 225 PRO A C 1
ATOM 1784 O O . PRO A 1 225 ? 22.399 -8.120 -26.649 1.00 61.81 225 PRO A O 1
ATOM 1787 N N . GLY A 1 226 ? 23.506 -8.531 -24.747 1.00 60.31 226 GLY A N 1
ATOM 1788 C CA . GLY A 1 226 ? 24.812 -8.678 -25.391 1.00 60.31 226 GLY A CA 1
ATOM 1789 C C . GLY A 1 226 ? 25.943 -8.993 -24.402 1.00 60.31 226 GLY A C 1
ATOM 1790 O O . GLY A 1 226 ? 25.841 -8.650 -23.221 1.00 60.31 226 GLY A O 1
ATOM 1791 N N . PRO A 1 227 ? 27.035 -9.637 -24.858 1.00 53.31 227 PRO A N 1
ATOM 1792 C CA . PRO A 1 227 ? 28.092 -10.150 -23.983 1.00 53.31 227 PRO A CA 1
ATOM 1793 C C . PRO A 1 227 ? 28.799 -9.068 -23.148 1.00 53.31 227 PRO A C 1
ATOM 1795 O O . PRO A 1 227 ? 29.172 -9.365 -22.010 1.00 53.31 227 PRO A O 1
ATOM 1798 N N . ASP A 1 228 ? 28.892 -7.837 -23.668 1.00 56.31 228 ASP A N 1
ATOM 1799 C CA . ASP A 1 228 ? 29.553 -6.678 -23.035 1.00 56.31 228 ASP A CA 1
ATOM 1800 C C . ASP A 1 228 ? 28.618 -5.793 -22.198 1.00 56.31 228 ASP A C 1
ATOM 1802 O O . ASP A 1 228 ? 29.069 -4.876 -21.513 1.00 56.31 228 ASP A O 1
ATOM 1806 N N . LYS A 1 229 ? 27.304 -6.045 -22.240 1.00 59.50 229 LYS A N 1
ATOM 1807 C CA . LYS A 1 229 ? 26.304 -5.220 -21.544 1.00 59.50 229 LYS A CA 1
ATOM 1808 C C . LYS A 1 229 ? 25.649 -5.913 -20.358 1.00 59.50 229 LYS A C 1
ATOM 1810 O O . LYS A 1 229 ? 24.824 -5.285 -19.705 1.00 59.50 229 LYS A O 1
ATOM 1815 N N . ARG A 1 230 ? 26.074 -7.142 -20.026 1.00 53.03 230 ARG A N 1
ATOM 1816 C CA . ARG A 1 230 ? 25.593 -7.899 -18.856 1.00 53.03 230 ARG A CA 1
ATOM 1817 C C . ARG A 1 230 ? 25.596 -7.066 -17.582 1.00 53.03 230 ARG A C 1
ATOM 1819 O O . ARG A 1 230 ? 24.560 -6.964 -16.970 1.00 53.03 230 ARG A O 1
ATOM 1826 N N . LYS A 1 231 ? 26.672 -6.336 -17.279 1.00 53.12 231 LYS A N 1
ATOM 1827 C CA . LYS A 1 231 ? 26.740 -5.501 -16.068 1.00 53.12 231 LYS A CA 1
ATOM 1828 C C . LYS A 1 231 ? 25.699 -4.367 -16.030 1.00 53.12 231 LYS A C 1
ATOM 1830 O O . LYS A 1 231 ? 25.101 -4.136 -14.992 1.00 53.12 231 LYS A O 1
ATOM 1835 N N . LYS A 1 232 ? 25.446 -3.687 -17.157 1.00 54.69 232 LYS A N 1
ATOM 1836 C CA . LYS A 1 232 ? 24.412 -2.634 -17.250 1.00 54.69 232 LYS A CA 1
ATOM 1837 C C . LYS A 1 232 ? 23.000 -3.242 -17.263 1.00 54.69 232 LYS A C 1
ATOM 1839 O O . LYS A 1 232 ? 22.054 -2.613 -16.807 1.00 54.69 232 LYS A O 1
ATOM 1844 N N . MET A 1 233 ? 22.860 -4.450 -17.814 1.00 53.12 233 MET A N 1
ATOM 1845 C CA . MET A 1 233 ? 21.617 -5.224 -17.828 1.00 53.12 233 MET A CA 1
ATOM 1846 C C . MET A 1 233 ? 21.297 -5.765 -16.439 1.00 53.12 233 MET A C 1
ATOM 1848 O O . MET A 1 233 ? 20.157 -5.669 -16.030 1.00 53.12 233 MET A O 1
ATOM 1852 N N . ASP A 1 234 ? 22.300 -6.200 -15.680 1.00 50.19 234 ASP A N 1
ATOM 1853 C CA . ASP A 1 234 ? 22.203 -6.527 -14.262 1.00 50.19 234 ASP A CA 1
ATOM 1854 C C . ASP A 1 234 ? 21.889 -5.260 -13.453 1.00 50.19 234 ASP A C 1
ATOM 1856 O O . ASP A 1 234 ? 21.036 -5.319 -12.596 1.00 50.19 234 ASP A O 1
ATOM 1860 N N . GLU A 1 235 ? 22.439 -4.078 -13.762 1.00 53.81 235 GLU A N 1
ATOM 1861 C CA . GLU A 1 235 ? 22.014 -2.808 -13.128 1.00 53.81 235 GLU A CA 1
ATOM 1862 C C . GLU A 1 235 ? 20.545 -2.436 -13.429 1.00 53.81 235 GLU A C 1
ATOM 1864 O O . GLU A 1 235 ? 19.891 -1.798 -12.605 1.00 53.81 235 GLU A O 1
ATOM 1869 N N . TRP A 1 236 ? 20.023 -2.832 -14.595 1.00 54.62 236 TRP A N 1
ATOM 1870 C CA . TRP A 1 236 ? 18.618 -2.664 -14.979 1.00 54.62 236 TRP A CA 1
ATOM 1871 C C . TRP A 1 236 ? 17.700 -3.778 -14.436 1.00 54.62 236 TRP A C 1
ATOM 1873 O O . TRP A 1 236 ? 16.547 -3.506 -14.126 1.00 54.62 236 TRP A O 1
ATOM 1883 N N . MET A 1 237 ? 18.188 -5.014 -14.300 1.00 47.03 237 MET A N 1
ATOM 1884 C CA . MET A 1 237 ? 17.452 -6.178 -13.780 1.00 47.03 237 MET A CA 1
ATOM 1885 C C . MET A 1 237 ? 17.566 -6.324 -12.252 1.00 47.03 237 MET A C 1
ATOM 1887 O O . MET A 1 237 ? 16.690 -6.905 -11.624 1.00 47.03 237 MET A O 1
ATOM 1891 N N . GLU A 1 238 ? 18.594 -5.746 -11.623 1.00 44.62 238 GLU A N 1
ATOM 1892 C CA . GLU A 1 238 ? 18.694 -5.545 -10.170 1.00 44.62 238 GLU A CA 1
ATOM 1893 C C . GLU A 1 238 ? 17.776 -4.421 -9.680 1.00 44.62 238 GLU A C 1
ATOM 1895 O O . GLU A 1 238 ? 17.677 -4.205 -8.465 1.00 44.62 238 GLU A O 1
ATOM 1900 N N . ILE A 1 239 ? 17.043 -3.756 -10.585 1.00 49.56 239 ILE A N 1
ATOM 1901 C CA . ILE A 1 239 ? 15.828 -3.014 -10.245 1.00 49.56 239 ILE A CA 1
ATOM 1902 C C . ILE A 1 239 ? 14.790 -4.038 -9.769 1.00 49.56 239 ILE A C 1
ATOM 1904 O O . ILE A 1 239 ? 13.820 -4.377 -10.437 1.00 49.56 239 ILE A O 1
ATOM 1908 N N . HIS A 1 240 ? 14.995 -4.533 -8.554 1.00 47.91 240 HIS A N 1
ATOM 1909 C CA . HIS A 1 240 ? 13.937 -5.110 -7.765 1.00 47.91 240 HIS A CA 1
ATOM 1910 C C . HIS A 1 240 ? 12.924 -3.988 -7.584 1.00 47.91 240 HIS A C 1
ATOM 1912 O O . HIS A 1 240 ? 13.171 -3.036 -6.835 1.00 47.91 240 HIS A O 1
ATOM 1918 N N . ILE A 1 241 ? 11.774 -4.101 -8.244 1.00 49.78 241 ILE A N 1
ATOM 1919 C CA . ILE A 1 241 ? 10.576 -3.331 -7.907 1.00 49.78 241 ILE A CA 1
ATOM 1920 C C . ILE A 1 241 ? 10.039 -3.911 -6.595 1.00 49.78 241 ILE A C 1
ATOM 1922 O O . ILE A 1 241 ? 8.959 -4.477 -6.495 1.00 49.78 241 ILE A O 1
ATOM 1926 N N . ALA A 1 242 ? 10.863 -3.816 -5.552 1.00 49.44 242 ALA A N 1
ATOM 1927 C CA . ALA A 1 242 ? 10.457 -4.099 -4.203 1.00 49.44 242 ALA A CA 1
ATOM 1928 C C . ALA A 1 242 ? 9.537 -2.951 -3.813 1.00 49.44 242 ALA A C 1
ATOM 1930 O O . ALA A 1 242 ? 9.987 -1.831 -3.560 1.00 49.44 242 ALA A O 1
ATOM 1931 N N . LEU A 1 243 ? 8.245 -3.243 -3.789 1.00 52.69 243 LEU A N 1
ATOM 1932 C CA . LEU A 1 243 ? 7.213 -2.353 -3.288 1.00 52.69 243 LEU A CA 1
ATOM 1933 C C . LEU A 1 243 ? 7.348 -2.219 -1.790 1.00 52.69 243 LEU A C 1
ATOM 1935 O O . LEU A 1 243 ? 6.644 -2.814 -0.975 1.00 52.69 243 LEU A O 1
ATOM 1939 N N . LYS A 1 244 ? 8.320 -1.413 -1.411 1.00 58.91 244 LYS A N 1
ATOM 1940 C CA . LYS A 1 244 ? 8.589 -1.164 -0.021 1.00 58.91 244 LYS A CA 1
ATOM 1941 C C . LYS A 1 244 ? 7.593 -0.122 0.428 1.00 58.91 244 LYS A C 1
ATOM 1943 O O . LYS A 1 244 ? 7.847 1.065 0.293 1.00 58.91 244 LYS A O 1
ATOM 1948 N N . THR A 1 245 ? 6.540 -0.576 1.083 1.00 61.38 245 THR A N 1
ATOM 1949 C CA . THR A 1 245 ? 6.321 -0.307 2.508 1.00 61.38 245 THR A CA 1
ATOM 1950 C C . THR A 1 245 ? 4.849 -0.058 2.793 1.00 61.38 245 THR A C 1
ATOM 1952 O O . THR A 1 245 ? 4.220 0.875 2.301 1.00 61.38 245 THR A O 1
ATOM 1955 N N . LEU A 1 246 ? 4.350 -0.824 3.744 1.00 63.41 246 LEU A N 1
ATOM 1956 C CA . LEU A 1 246 ? 3.142 -0.535 4.478 1.00 63.41 246 LEU A CA 1
ATOM 1957 C C . LEU A 1 246 ? 3.491 0.232 5.761 1.00 63.41 246 LEU A C 1
ATOM 1959 O O . LEU A 1 246 ? 4.240 -0.264 6.607 1.00 63.41 246 LEU A O 1
ATOM 1963 N N . VAL A 1 247 ? 2.902 1.408 5.958 1.00 65.31 247 VAL A N 1
ATOM 1964 C CA . VAL A 1 247 ? 2.996 2.170 7.208 1.00 65.31 247 VAL A CA 1
ATOM 1965 C C . VAL A 1 247 ? 1.668 2.083 7.949 1.00 65.31 247 VAL A C 1
ATOM 1967 O O . VAL A 1 247 ? 0.649 2.606 7.511 1.00 65.31 247 VAL A O 1
ATOM 1970 N N . VAL A 1 248 ? 1.677 1.438 9.110 1.00 66.88 248 VAL A N 1
ATOM 1971 C CA . VAL A 1 248 ? 0.524 1.364 10.010 1.00 66.88 248 VAL A CA 1
ATOM 1972 C C . VAL A 1 248 ? 0.735 2.374 11.120 1.00 66.88 248 VAL A C 1
ATOM 1974 O O . VAL A 1 248 ? 1.615 2.232 11.967 1.00 66.88 248 VAL A O 1
ATOM 1977 N N . ILE A 1 249 ? -0.095 3.399 11.125 1.00 67.31 249 ILE A N 1
ATOM 1978 C CA . ILE A 1 249 ? -0.092 4.468 12.104 1.00 67.31 249 ILE A CA 1
ATOM 1979 C C . ILE A 1 249 ? -1.059 4.088 13.222 1.00 67.31 249 ILE A C 1
ATOM 1981 O O . ILE A 1 249 ? -2.250 3.841 13.004 1.00 67.31 249 ILE A O 1
ATOM 1985 N N . ARG A 1 250 ? -0.540 4.061 14.449 1.00 68.44 250 ARG A N 1
ATOM 1986 C CA . ARG A 1 250 ? -1.352 3.894 15.651 1.00 68.44 250 ARG A CA 1
ATOM 1987 C C . ARG A 1 250 ? -1.535 5.265 16.278 1.00 68.44 250 ARG A C 1
ATOM 1989 O O . ARG A 1 250 ? -0.556 5.943 16.556 1.00 68.44 250 ARG A O 1
ATOM 1996 N N . GLN A 1 251 ? -2.763 5.650 16.594 1.00 60.84 251 GLN A N 1
ATOM 1997 C CA . GLN A 1 251 ? -2.948 6.799 17.471 1.00 60.84 251 GLN A CA 1
ATOM 1998 C C . GLN A 1 251 ? -2.756 6.372 18.924 1.00 60.84 251 GLN A C 1
ATOM 2000 O O . GLN A 1 251 ? -3.453 5.487 19.427 1.00 60.84 251 GLN A O 1
ATOM 2005 N N . ILE A 1 252 ? -1.800 7.003 19.601 1.00 50.69 252 ILE A N 1
ATOM 2006 C CA . ILE A 1 252 ? -1.761 7.044 21.062 1.00 50.69 252 ILE A CA 1
ATOM 2007 C C . ILE A 1 252 ? -2.388 8.380 21.451 1.00 50.69 252 ILE A C 1
ATOM 2009 O O . ILE A 1 252 ? -2.069 9.405 20.851 1.00 50.69 252 ILE A O 1
ATOM 2013 N N . CYS A 1 253 ? -3.326 8.353 22.401 1.00 48.34 253 CYS A N 1
ATOM 2014 C CA . CYS A 1 253 ? -3.895 9.563 22.985 1.00 48.34 253 CYS A CA 1
ATOM 2015 C C . CYS A 1 253 ? -2.776 10.558 23.304 1.00 48.34 253 CYS A C 1
ATOM 2017 O O . CYS A 1 253 ? -1.775 10.162 23.903 1.00 48.34 253 CYS A O 1
ATOM 2019 N N . GLN A 1 254 ? -2.982 11.841 23.009 1.00 39.53 254 GLN A N 1
ATOM 2020 C CA . GLN A 1 254 ? -2.334 12.851 23.834 1.00 39.53 254 GLN A CA 1
ATOM 2021 C C . GLN A 1 254 ? -2.777 12.570 25.276 1.00 39.53 254 GLN A C 1
ATOM 2023 O O . GLN A 1 254 ? -3.973 12.492 25.564 1.00 39.53 254 GLN A O 1
ATOM 2028 N N . SER A 1 255 ? -1.818 12.261 26.144 1.00 35.81 255 SER A N 1
ATOM 2029 C CA . SER A 1 255 ? -2.034 12.280 27.586 1.00 35.81 255 SER A CA 1
ATOM 2030 C C . SER A 1 255 ? -2.509 13.680 27.973 1.00 35.81 255 SER A C 1
ATOM 2032 O O . SER A 1 255 ? -1.929 14.645 27.477 1.00 35.81 255 SER A O 1
ATOM 2034 N N . ASN A 1 256 ? -3.571 13.717 28.788 1.00 34.59 256 ASN A N 1
ATOM 2035 C CA . ASN A 1 256 ? -4.228 14.899 29.362 1.00 34.59 256 ASN A CA 1
ATOM 2036 C C . ASN A 1 256 ? -3.304 16.090 29.625 1.00 34.59 256 ASN A C 1
ATOM 2038 O O . ASN A 1 256 ? -2.211 15.859 30.191 1.00 34.59 256 ASN A O 1
#